Protein 3PSG (pdb70)

Secondary structure (P-SEA, 3-state):
cbbbbbbbcccaaaaaaaaccaaaaaaabbbbcccccccccccccccccccccccccccccccccccbbbbbbbbcccccbbbbbccccccccccccccccccccccbbbbcbbbbbbccccbbbbbbbbbbbbcccccccbbbbbbbccccccccccccccbbbbcccccccccccccaaaaaaaacccccccccccccccccccccccccccccbbbbbcccccccbbbbbcccccccccccccccbbbbbccccccccccaaaaaaaaaaacccccccccccccccccccbbbbbbbcccbbbbbccccccccccccccccbbbbbccccccbbbbbcaaaaaccbbbbbccccbbbbbbcc

Organism: Sus scrofa (NCBI:txid9823)

CATH classification: 2.40.70.10 (+1 more: 2.40.70.10)

Radius of gyration: 19.88 Å; Cα contacts (8 Å, |Δi|>4): 916; chains: 1; bounding box: 59×41×48 Å

B-factor: mean 28.3, std 12.16, range [5.47, 88.06]

InterPro domains:
  IPR001461 Aspartic peptidase A1 [PR00792] (79-99)
  IPR001461 Aspartic peptidase A1 [PR00792] (222-235)
  IPR001461 Aspartic peptidase A1 [PR00792] (271-282)
  IPR001461 Aspartic peptidase A1 [PR00792] (358-373)
  IPR001461 Aspartic peptidase A1 [PTHR47966] (30-382)
  IPR001969 Aspartic peptidase, active site [PS00141] (88-99)
  IPR001969 Aspartic peptidase, active site [PS00141] (271-282)
  IPR012848 Aspartic peptidase, N-terminal [PF07966] (18-44)
  IPR021109 Aspartic peptidase domain superfamily [G3DSA:2.40.70.10] (63-382)
  IPR021109 Aspartic peptidase domain superfamily [G3DSA:2.40.70.10] (72-231)
  IPR021109 Aspartic peptidase domain superfamily [SSF50630] (1-383)
  IPR033121 Peptidase family A1 domain [PF00026] (72-384)
  IPR033121 Peptidase family A1 domain [PS51767] (73-382)
  IPR034162 Pepsin catalytic domain [cd05478] (63-383)

Solvent-accessible surface area: 14096 Å² total; per-residue (Å²): 147,42,73,2,88,13,80,120,74,117,3,1,26,60,34,2,46,172,60,63,76,1,60,113,20,54,91,107,46,123,37,31,18,0,6,17,18,41,145,80,15,42,46,95,67,32,92,14,4,0,12,16,1,1,23,2,16,13,0,5,78,4,5,0,9,57,104,59,36,91,2,34,0,0,10,0,0,2,10,2,10,9,0,0,0,1,54,142,7,111,12,160,5,1,68,133,29,74,50,0,41,23,123,91,11,100,65,44,110,73,34,103,99,69,1,65,3,78,15,20,6,21,66,0,61,1,54,2,0,76,3,22,0,71,2,26,71,21,50,0,55,103,0,15,2,0,4,1,64,61,120,0,12,72,7,1,120,43,8,24,2,7,0,0,1,1,6,2,11,52,89,58,12,30,69,62,11,55,4,5,5,22,20,0,107,105,68,62,65,12,105,98,23,12,1,0,2,39,5,80,33,18,20,1,2,10,5,9,64,26,81,78,32,35,67,68,87,32,61,87,7,76,16,52,88,98,5,38,0,26,0,60,0,55,26,0,30,8,97,80,78,79,45,13,1,90,85,26,13,51,0,3,1,0,16,0,20,1,17,0,4,0,38,64,80,15,9,54,100,1,12,86,89,5,54,15,65,72,54,93,18,30,49,56,54,10,76,64,114,40,24,120,93,29,36,62,0,28,0,20,1,87,58,50,125,6,62,0,48,14,73,8,0,3,24,103,60,108,96,30,4,36,8,0,4,36,24,5,96,37,30,109,111,27,56,63,10,0,2,0,0,1,0,1,0,31,63,15,1,0,0,0,10,41,66,96,40,70,0,0,1,0,60,43,71

Sequence (365 aa):
LVKVPLVRKKSLRQNLIKDGKLKDFLKTHKHNPASKYFPEAAALIGDEPLENYLDTEYFGTIGIGTPAQDFTVIFDTGSSNLWVPSVYCSSLACSDHNQFNPDDSSTFEATSQELSITYGTGSMTGILGYDTVQVGGISDTNQIFGLSETEPGSFLYYAPFDGILGLAYPSISASGATPVFDNLWDQGLVSQDLFSVYLSGSVVLLGGIDSSYYTGSLNWVPVSVEGYWQITLDSITMDGETIACSGGCQAIVDTGTSLLTGPTSAIANIQSDIGASENSDGEMVISCSSIDSLPDIVFTIDGVQYPLSPSAYILQDDDSCTSGFEGMDVPTSSGELWILGDVFIRQYYTVFDRANNKVGLAPVA

Nearest PDB structures (foldseek):
  3psg-assembly1_A  TM=1.003E+00  e=1.572E-82  Sus scrofa
  2psg-assembly1_A-2  TM=9.998E-01  e=2.971E-76  Sus scrofa
  1yx9-assembly1_A  TM=9.380E-01  e=3.394E-58  Sus scrofa
  4pep-assembly1_A  TM=9.356E-01  e=1.269E-57  Sus scrofa
  1psn-assembly1_A  TM=9.330E-01  e=9.289E-55  Homo sapiens

Structure (mmCIF, N/CA/C/O backbone):
data_3PSG
#
_entry.id   3PSG
#
_cell.length_a   106.100
_cell.length_b   43.700
_cell.length_c   88.900
_cell.angle_alpha   90.00
_cell.angle_beta   91.40
_cell.angle_gamma   90.00
#
_symmetry.space_group_name_H-M   'C 1 2 1'
#
loop_
_entity.id
_entity.type
_entity.pdbx_description
1 polymer PEPSINOGEN
2 water water
#
loop_
_atom_site.group_PDB
_atom_site.id
_atom_site.type_symbol
_atom_site.label_atom_id
_atom_site.label_alt_id
_atom_site.label_comp_id
_atom_site.label_asym_id
_atom_site.label_entity_id
_atom_site.label_seq_id
_atom_site.pdbx_PDB_ins_code
_atom_site.Cartn_x
_atom_site.Cartn_y
_atom_site.Cartn_z
_atom_site.occupancy
_atom_site.B_iso_or_equiv
_atom_site.auth_seq_id
_atom_site.auth_comp_id
_atom_site.auth_asym_id
_atom_site.auth_atom_id
_atom_site.pdbx_PDB_model_num
ATOM 1 N N . LEU A 1 1 P 57.364 -9.595 2.554 1.00 21.58 1 LEU A N 1
ATOM 2 C CA . LEU A 1 1 P 56.687 -8.586 3.371 1.00 22.68 1 LEU A CA 1
ATOM 3 C C . LEU A 1 1 P 57.052 -8.758 4.847 1.00 16.32 1 LEU A C 1
ATOM 4 O O . LEU A 1 1 P 57.270 -9.875 5.293 1.00 26.09 1 LEU A O 1
ATOM 9 N N . VAL A 1 2 P 57.149 -7.672 5.627 1.00 17.11 2 VAL A N 1
ATOM 10 C CA . VAL A 1 2 P 57.472 -7.872 7.047 1.00 15.32 2 VAL A CA 1
ATOM 11 C C . VAL A 1 2 P 56.176 -8.087 7.837 1.00 20.03 2 VAL A C 1
ATOM 12 O O . VAL A 1 2 P 55.370 -7.164 7.985 1.00 18.54 2 VAL A O 1
ATOM 16 N N . LYS A 1 3 P 55.959 -9.331 8.243 1.00 23.38 3 LYS A N 1
ATOM 17 C CA . LYS A 1 3 P 54.761 -9.726 8.949 1.00 23.08 3 LYS A CA 1
ATOM 18 C C . LYS A 1 3 P 55.009 -10.146 10.384 1.00 33.87 3 LYS A C 1
ATOM 19 O O . LYS A 1 3 P 55.870 -10.952 10.608 1.00 29.24 3 LYS A O 1
ATOM 25 N N . VAL A 1 4 P 54.260 -9.631 11.356 1.00 18.70 4 VAL A N 1
ATOM 26 C CA . VAL A 1 4 P 54.376 -10.099 12.733 1.00 8.89 4 VAL A CA 1
ATOM 27 C C . VAL A 1 4 P 53.073 -10.866 13.011 1.00 16.65 4 VAL A C 1
ATOM 28 O O . VAL A 1 4 P 52.010 -10.269 12.976 1.00 23.14 4 VAL A O 1
ATOM 32 N N . PRO A 1 5 P 53.126 -12.181 13.155 1.00 14.45 5 PRO A N 1
ATOM 33 C CA . PRO A 1 5 P 51.950 -13.003 13.431 1.00 19.62 5 PRO A CA 1
ATOM 34 C C . PRO A 1 5 P 51.388 -12.684 14.815 1.00 35.48 5 PRO A C 1
ATOM 35 O O . PRO A 1 5 P 52.152 -12.492 15.759 1.00 20.09 5 PRO A O 1
ATOM 39 N N . LEU A 1 6 P 50.055 -12.630 14.940 1.00 25.95 6 LEU A N 1
ATOM 40 C CA . LEU A 1 6 P 49.417 -12.380 16.241 1.00 21.39 6 LEU A CA 1
ATOM 41 C C . LEU A 1 6 P 48.597 -13.590 16.635 1.00 28.09 6 LEU A C 1
ATOM 42 O O . LEU A 1 6 P 47.974 -14.227 15.775 1.00 23.40 6 LEU A O 1
ATOM 47 N N . VAL A 1 7 P 48.627 -13.936 17.919 1.00 18.94 7 VAL A N 1
ATOM 48 C CA . VAL A 1 7 P 47.824 -15.068 18.384 1.00 23.29 7 VAL A CA 1
ATOM 49 C C . VAL A 1 7 P 46.670 -14.529 19.294 1.00 32.10 7 VAL A C 1
ATOM 50 O O . VAL A 1 7 P 46.846 -13.579 20.072 1.00 23.57 7 VAL A O 1
ATOM 54 N N . ARG A 1 8 P 45.456 -15.077 19.169 1.00 24.39 8 ARG A N 1
ATOM 55 C CA . ARG A 1 8 P 44.302 -14.714 19.990 1.00 23.16 8 ARG A CA 1
ATOM 56 C C . ARG A 1 8 P 44.269 -15.595 21.240 1.00 23.99 8 ARG A C 1
ATOM 57 O O . ARG A 1 8 P 44.262 -16.814 21.131 1.00 31.39 8 ARG A O 1
ATOM 65 N N . LYS A 1 9 P 44.340 -15.010 22.437 1.00 21.43 9 LYS A N 1
ATOM 66 C CA . LYS A 1 9 P 44.402 -15.775 23.707 1.00 27.63 9 LYS A CA 1
ATOM 67 C C . LYS A 1 9 P 43.324 -15.324 24.711 1.00 25.35 9 LYS A C 1
ATOM 68 O O . LYS A 1 9 P 42.805 -14.232 24.549 1.00 26.43 9 LYS A O 1
ATOM 74 N N . LYS A 1 10 P 42.999 -16.062 25.789 1.00 22.60 10 LYS A N 1
ATOM 75 C CA . LYS A 1 10 P 42.019 -15.458 26.709 1.00 26.74 10 LYS A CA 1
ATOM 76 C C . LYS A 1 10 P 42.633 -14.253 27.382 1.00 22.40 10 LYS A C 1
ATOM 77 O O . LYS A 1 10 P 43.804 -14.257 27.784 1.00 27.50 10 LYS A O 1
ATOM 83 N N . SER A 1 11 P 41.771 -13.296 27.638 1.00 20.15 11 SER A N 1
ATOM 84 C CA . SER A 1 11 P 42.152 -12.055 28.232 1.00 18.19 11 SER A CA 1
ATOM 85 C C . SER A 1 11 P 42.527 -12.109 29.712 1.00 27.86 11 SER A C 1
ATOM 86 O O . SER A 1 11 P 42.282 -13.105 30.429 1.00 26.60 11 SER A O 1
ATOM 89 N N . LEU A 1 12 P 43.143 -10.997 30.158 1.00 18.57 12 LEU A N 1
ATOM 90 C CA . LEU A 1 12 P 43.508 -10.828 31.553 1.00 20.27 12 LEU A CA 1
ATOM 91 C C . LEU A 1 12 P 42.216 -10.920 32.423 1.00 39.42 12 LEU A C 1
ATOM 92 O O . LEU A 1 12 P 42.178 -11.564 33.470 1.00 24.77 12 LEU A O 1
ATOM 97 N N . ARG A 1 13 P 41.108 -10.302 31.948 1.00 25.47 13 ARG A N 1
ATOM 98 C CA . ARG A 1 13 P 39.814 -10.344 32.624 1.00 22.81 13 ARG A CA 1
ATOM 99 C C . ARG A 1 13 P 39.332 -11.777 32.772 1.00 28.50 13 ARG A C 1
ATOM 100 O O . ARG A 1 13 P 38.987 -12.236 33.870 1.00 25.83 13 ARG A O 1
ATOM 108 N N . GLN A 1 14 P 39.358 -12.515 31.662 1.00 16.61 14 GLN A N 1
ATOM 109 C CA . GLN A 1 14 P 38.952 -13.894 31.721 1.00 17.26 14 GLN A CA 1
ATOM 110 C C . GLN A 1 14 P 39.731 -14.675 32.729 1.00 26.50 14 GLN A C 1
ATOM 111 O O . GLN A 1 14 P 39.162 -15.510 33.395 1.00 27.86 14 GLN A O 1
ATOM 117 N N . ASN A 1 15 P 41.018 -14.378 32.854 1.00 30.98 15 ASN A N 1
ATOM 118 C CA . ASN A 1 15 P 41.892 -15.084 33.790 1.00 31.87 15 ASN A CA 1
ATOM 119 C C . ASN A 1 15 P 41.597 -14.711 35.212 1.00 26.36 15 ASN A C 1
ATOM 120 O O . ASN A 1 15 P 41.724 -15.526 36.112 1.00 30.62 15 ASN A O 1
ATOM 125 N N . LEU A 1 16 P 41.179 -13.474 35.389 1.00 29.38 16 LEU A N 1
ATOM 126 C CA . LEU A 1 16 P 40.837 -12.992 36.712 1.00 25.16 16 LEU A CA 1
ATOM 127 C C . LEU A 1 16 P 39.525 -13.675 37.105 1.00 50.45 16 LEU A C 1
ATOM 128 O O . LEU A 1 16 P 39.382 -14.189 38.208 1.00 43.19 16 LEU A O 1
ATOM 133 N N . ILE A 1 17 P 38.575 -13.746 36.171 1.00 28.53 17 ILE A N 1
ATOM 134 C CA . ILE A 1 17 P 37.328 -14.407 36.452 1.00 30.41 17 ILE A CA 1
ATOM 135 C C . ILE A 1 17 P 37.518 -15.847 36.876 1.00 44.71 17 ILE A C 1
ATOM 136 O O . ILE A 1 17 P 37.022 -16.310 37.907 1.00 39.05 17 ILE A O 1
ATOM 141 N N . LYS A 1 18 P 38.301 -16.546 36.079 1.00 32.26 18 LYS A N 1
ATOM 142 C CA . LYS A 1 18 P 38.597 -17.956 36.282 1.00 34.45 18 LYS A CA 1
ATOM 143 C C . LYS A 1 18 P 39.304 -18.267 37.585 1.00 34.26 18 LYS A C 1
ATOM 144 O O . LYS A 1 18 P 39.348 -19.402 38.037 1.00 50.77 18 LYS A O 1
ATOM 150 N N . ASP A 1 19 P 39.883 -17.256 38.190 1.00 31.57 19 ASP A N 1
ATOM 151 C CA . ASP A 1 19 P 40.554 -17.429 39.466 1.00 41.40 19 ASP A CA 1
ATOM 152 C C . ASP A 1 19 P 39.742 -16.752 40.543 1.00 45.16 19 ASP A C 1
ATOM 153 O O . ASP A 1 19 P 40.168 -16.597 41.671 1.00 45.62 19 ASP A O 1
ATOM 158 N N . GLY A 1 20 P 38.573 -16.311 40.148 1.00 38.71 20 GLY A N 1
ATOM 159 C CA . GLY A 1 20 P 37.694 -15.618 41.033 1.00 38.57 20 GLY A CA 1
ATOM 160 C C . GLY A 1 20 P 38.384 -14.450 41.691 1.00 40.72 20 GLY A C 1
ATOM 161 O O . GLY A 1 20 P 38.477 -14.377 42.899 1.00 57.83 20 GLY A O 1
ATOM 162 N N . LYS A 1 21 P 38.836 -13.484 40.926 1.00 38.47 21 LYS A N 1
ATOM 163 C CA . LYS A 1 21 P 39.485 -12.371 41.589 1.00 31.16 21 LYS A CA 1
ATOM 164 C C . LYS A 1 21 P 38.868 -11.069 41.224 1.00 29.74 21 LYS A C 1
ATOM 165 O O . LYS A 1 21 P 39.068 -10.055 41.882 1.00 46.60 21 LYS A O 1
ATOM 171 N N . LEU A 1 22 P 38.192 -11.098 40.111 1.00 24.94 22 LEU A N 1
ATOM 172 C CA . LEU A 1 22 P 37.628 -9.871 39.633 1.00 23.12 22 LEU A CA 1
ATOM 173 C C . LEU A 1 22 P 36.633 -9.185 40.567 1.00 34.49 22 LEU A C 1
ATOM 174 O O . LEU A 1 22 P 36.638 -7.966 40.671 1.00 26.05 22 LEU A O 1
ATOM 179 N N . LYS A 1 23 P 35.738 -9.944 41.192 1.00 41.93 23 LYS A N 1
ATOM 180 C CA . LYS A 1 23 P 34.680 -9.397 42.038 1.00 35.23 23 LYS A CA 1
ATOM 181 C C . LYS A 1 23 P 35.186 -8.402 43.070 1.00 31.89 23 LYS A C 1
ATOM 182 O O . LYS A 1 23 P 34.791 -7.212 43.089 1.00 35.32 23 LYS A O 1
ATOM 185 N N . ASP A 1 24 P 36.074 -8.925 43.930 1.00 21.40 24 ASP A N 1
ATOM 186 C CA . ASP A 1 24 P 36.670 -8.127 44.976 1.00 29.10 24 ASP A CA 1
ATOM 187 C C . ASP A 1 24 P 37.270 -6.836 44.407 1.00 35.14 24 ASP A C 1
ATOM 188 O O . ASP A 1 24 P 37.105 -5.761 44.988 1.00 25.96 24 ASP A O 1
ATOM 193 N N . PHE A 1 25 P 37.992 -6.944 43.282 1.00 32.04 25 PHE A N 1
ATOM 194 C CA . PHE A 1 25 P 38.673 -5.793 42.685 1.00 18.19 25 PHE A CA 1
ATOM 195 C C . PHE A 1 25 P 37.689 -4.652 42.341 1.00 15.53 25 PHE A C 1
ATOM 196 O O . PHE A 1 25 P 37.851 -3.439 42.606 1.00 18.30 25 PHE A O 1
ATOM 204 N N . LEU A 1 26 P 36.628 -5.103 41.694 1.00 23.34 26 LEU A N 1
ATOM 205 C CA . LEU A 1 26 P 35.587 -4.217 41.218 1.00 46.39 26 LEU A CA 1
ATOM 206 C C . LEU A 1 26 P 34.795 -3.615 42.353 1.00 30.86 26 LEU A C 1
ATOM 207 O O . LEU A 1 26 P 34.360 -2.464 42.286 1.00 25.85 26 LEU A O 1
ATOM 212 N N . LYS A 1 27 P 34.652 -4.368 43.429 1.00 32.49 27 LYS A N 1
ATOM 213 C CA . LYS A 1 27 P 33.937 -3.786 44.533 1.00 41.22 27 LYS A CA 1
ATOM 214 C C . LYS A 1 27 P 34.694 -2.583 45.134 1.00 46.14 27 LYS A C 1
ATOM 215 O O . LYS A 1 27 P 34.114 -1.558 45.451 1.00 58.06 27 LYS A O 1
ATOM 217 N N . THR A 1 28 P 36.018 -2.677 45.227 1.00 50.80 28 THR A N 1
ATOM 218 C CA . THR A 1 28 P 36.862 -1.620 45.778 1.00 37.05 28 THR A CA 1
ATOM 219 C C . THR A 1 28 P 37.524 -0.686 44.747 1.00 34.24 28 THR A C 1
ATOM 220 O O . THR A 1 28 P 38.344 0.145 45.099 1.00 44.25 28 THR A O 1
ATOM 224 N N . HIS A 1 29 P 37.236 -0.798 43.465 1.00 39.84 29 HIS A N 1
ATOM 225 C CA . HIS A 1 29 P 37.801 0.152 42.523 1.00 37.07 29 HIS A CA 1
ATOM 226 C C . HIS A 1 29 P 36.757 0.529 41.493 1.00 32.28 29 HIS A C 1
ATOM 227 O O . HIS A 1 29 P 35.912 -0.284 41.161 1.00 47.66 29 HIS A O 1
ATOM 234 N N . LYS A 1 30 P 36.852 1.736 40.953 1.00 42.72 30 LYS A N 1
ATOM 235 C CA . LYS A 1 30 P 35.962 2.176 39.895 1.00 49.65 30 LYS A CA 1
ATOM 236 C C . LYS A 1 30 P 36.720 2.294 38.567 1.00 48.37 30 LYS A C 1
ATOM 237 O O . LYS A 1 30 P 37.501 3.209 38.294 1.00 52.03 30 LYS A O 1
ATOM 240 N N . HI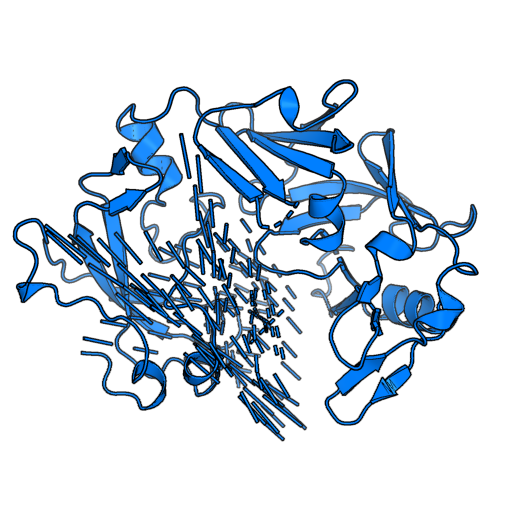S A 1 31 P 36.486 1.319 37.727 1.00 29.68 31 HIS A N 1
ATOM 241 C CA . HIS A 1 31 P 37.151 1.251 36.444 1.00 28.00 31 HIS A CA 1
ATOM 242 C C . HIS A 1 31 P 36.640 2.202 35.367 1.00 33.59 31 HIS A C 1
ATOM 243 O O . HIS A 1 31 P 35.488 2.181 34.971 1.00 47.81 31 HIS A O 1
ATOM 250 N N . ASN A 1 32 P 37.527 3.002 34.816 1.00 23.64 32 ASN A N 1
ATOM 251 C CA . ASN A 1 32 P 37.127 3.922 33.785 1.00 21.67 32 ASN A CA 1
ATOM 252 C C . ASN A 1 32 P 38.176 3.931 32.670 1.00 21.52 32 ASN A C 1
ATOM 253 O O . ASN A 1 32 P 39.230 4.569 32.768 1.00 34.52 32 ASN A O 1
ATOM 258 N N . PRO A 1 33 P 37.873 3.234 31.597 1.00 24.74 33 PRO A N 1
ATOM 259 C CA . PRO A 1 33 P 38.780 3.120 30.487 1.00 24.50 33 PRO A CA 1
ATOM 260 C C . PRO A 1 33 P 39.240 4.462 29.980 1.00 30.14 33 PRO A C 1
ATOM 261 O O . PRO A 1 33 P 40.249 4.571 29.279 1.00 28.74 33 PRO A O 1
ATOM 265 N N . ALA A 1 34 P 38.457 5.485 30.296 1.00 21.10 34 ALA A N 1
ATOM 266 C CA . ALA A 1 34 P 38.820 6.813 29.852 1.00 34.02 34 ALA A CA 1
ATOM 267 C C . ALA A 1 34 P 40.168 7.238 30.444 1.00 27.54 34 ALA A C 1
ATOM 268 O O . ALA A 1 34 P 40.815 8.171 29.982 1.00 23.50 34 ALA A O 1
ATOM 270 N N . SER A 1 35 P 40.582 6.590 31.509 1.00 16.42 35 SER A N 1
ATOM 271 C CA . SER A 1 35 P 41.826 6.988 32.116 1.00 20.34 35 SER A CA 1
ATOM 272 C C . SER A 1 35 P 43.071 6.731 31.234 1.00 26.72 35 SER A C 1
ATOM 273 O O . SER A 1 35 P 44.098 7.352 31.415 1.00 25.34 35 SER A O 1
ATOM 276 N N . LYS A 1 36 P 43.018 5.844 30.246 1.00 22.51 36 LYS A N 1
ATOM 277 C CA . LYS A 1 36 P 44.178 5.599 29.387 1.00 17.64 36 LYS A CA 1
ATOM 278 C C . LYS A 1 36 P 44.431 6.733 28.425 1.00 17.62 36 LYS A C 1
ATOM 279 O O . LYS A 1 36 P 45.499 6.886 27.875 1.00 32.58 36 LYS A O 1
ATOM 285 N N . TYR A 1 37 P 43.400 7.473 28.127 1.00 30.66 37 TYR A N 1
ATOM 286 C CA . TYR A 1 37 P 43.503 8.513 27.150 1.00 24.96 37 TYR A CA 1
ATOM 287 C C . TYR A 1 37 P 43.563 9.921 27.659 1.00 49.93 37 TYR A C 1
ATOM 288 O O . TYR A 1 37 P 43.886 10.796 26.847 1.00 30.23 37 TYR A O 1
ATOM 297 N N . PHE A 1 38 P 43.187 10.160 28.929 1.00 27.53 38 PHE A N 1
ATOM 298 C CA . PHE A 1 38 P 43.228 11.518 29.481 1.00 26.25 38 PHE A CA 1
ATOM 299 C C . PHE A 1 38 P 43.875 11.600 30.847 1.00 36.06 38 PHE A C 1
ATOM 300 O O . PHE A 1 38 P 43.343 11.027 31.796 1.00 35.92 38 PHE A O 1
ATOM 308 N N . PRO A 1 39 P 44.914 12.425 30.953 1.00 61.47 39 PRO A N 1
ATOM 309 C CA . PRO A 1 39 P 45.672 12.660 32.186 1.00 63.28 39 PRO A CA 1
ATOM 310 C C . PRO A 1 39 P 44.817 13.121 33.381 1.00 59.94 39 PRO A C 1
ATOM 311 O O . PRO A 1 39 P 45.269 13.238 34.522 1.00 68.62 39 PRO A O 1
ATOM 315 N N . GLU A 1 40 P 43.569 13.385 33.072 1.00 43.70 40 GLU A N 1
ATOM 316 C CA . GLU A 1 40 P 42.590 13.933 33.949 1.00 45.86 40 GLU A CA 1
ATOM 317 C C . GLU A 1 40 P 41.572 12.926 34.458 1.00 61.89 40 GLU A C 1
ATOM 318 O O . GLU A 1 40 P 40.887 13.188 35.462 1.00 57.84 40 GLU A O 1
ATOM 320 N N . ALA A 1 41 P 41.452 11.790 33.741 1.00 47.59 41 ALA A N 1
ATOM 321 C CA . ALA A 1 41 P 40.522 10.705 34.101 1.00 36.98 41 ALA A CA 1
ATOM 322 C C . ALA A 1 41 P 41.115 9.642 35.028 1.00 31.79 41 ALA A C 1
ATOM 323 O O . ALA A 1 41 P 40.468 8.625 35.282 1.00 39.38 41 ALA A O 1
ATOM 325 N N . ALA A 1 42 P 42.347 9.859 35.510 1.00 52.57 42 ALA A N 1
ATOM 326 C CA . ALA A 1 42 P 43.044 8.905 36.387 1.00 42.52 42 ALA A CA 1
ATOM 327 C C . ALA A 1 42 P 42.236 8.473 37.622 1.00 48.21 42 ALA A C 1
ATOM 328 O O . ALA A 1 42 P 41.234 9.104 37.971 1.00 61.37 42 ALA A O 1
ATOM 329 N N . ALA A 1 43 P 42.647 7.357 38.240 1.00 52.23 43 ALA A N 1
ATOM 330 C CA . ALA A 1 43 P 42.062 6.845 39.466 1.00 53.62 43 ALA A CA 1
ATOM 331 C C . ALA A 1 43 P 42.834 7.527 40.585 1.00 53.42 43 ALA A C 1
ATOM 332 O O . ALA A 1 43 P 44.004 7.846 40.388 1.00 62.51 43 ALA A O 1
ATOM 333 N N . LEU A 1 44 P 42.194 7.850 41.710 1.00 52.98 44 LEU A N 1
ATOM 334 C CA . LEU A 1 44 P 42.916 8.591 42.731 1.00 47.17 44 LEU A CA 1
ATOM 335 C C . LEU A 1 44 P 43.869 7.640 43.394 1.00 56.33 44 LEU A C 1
ATOM 336 O O . LEU A 1 44 P 45.030 7.927 43.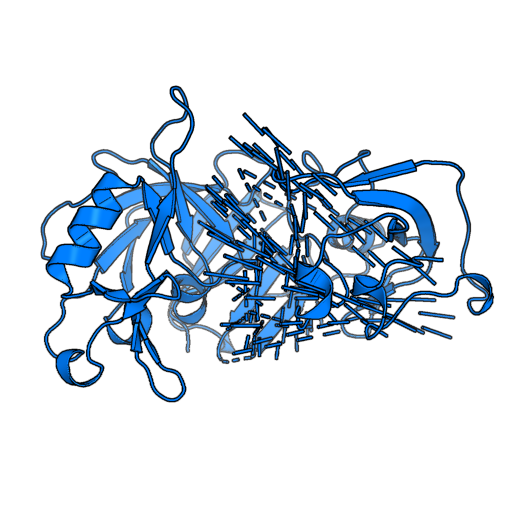754 1.00 71.77 44 LEU A O 1
ATOM 337 N N . ILE A 1 45 ? 43.325 6.451 43.527 1.00 40.03 1 ILE A N 1
ATOM 338 C CA . ILE A 1 45 ? 44.075 5.420 44.165 1.00 52.63 1 ILE A CA 1
ATOM 339 C C . ILE A 1 45 ? 44.256 4.332 43.169 1.00 50.78 1 ILE A C 1
ATOM 340 O O . ILE A 1 45 ? 43.317 3.556 42.964 1.00 73.28 1 ILE A O 1
ATOM 341 N N . GLY A 1 46 ? 45.458 4.312 42.579 1.00 56.83 2 GLY A N 1
ATOM 342 C CA . GLY A 1 46 ? 45.837 3.357 41.549 1.00 44.47 2 GLY A CA 1
ATOM 343 C C . GLY A 1 46 ? 46.958 2.382 41.901 1.00 40.26 2 GLY A C 1
ATOM 344 O O . GLY A 1 46 ? 48.107 2.646 41.654 1.00 48.93 2 GLY A O 1
ATOM 345 N N . ASP A 1 47 ? 46.602 1.211 42.378 1.00 26.11 3 ASP A N 1
ATOM 346 C CA . ASP A 1 47 ? 47.505 0.130 42.682 1.00 18.05 3 ASP A CA 1
ATOM 347 C C . ASP A 1 47 ? 47.551 -0.936 41.569 1.00 24.76 3 ASP A C 1
ATOM 348 O O . ASP A 1 47 ? 48.246 -1.955 41.662 1.00 28.29 3 ASP A O 1
ATOM 353 N N . GLU A 1 48 ? 46.830 -0.726 40.467 1.00 22.38 4 GLU A N 1
ATOM 354 C CA . GLU A 1 48 ? 46.870 -1.702 39.362 1.00 22.81 4 GLU A CA 1
ATOM 355 C C . GLU A 1 48 ? 47.202 -1.001 38.052 1.00 27.92 4 GLU A C 1
ATOM 356 O O . GLU A 1 48 ? 46.317 -0.740 37.240 1.00 18.39 4 GLU A O 1
ATOM 362 N N . PRO A 1 49 ? 48.493 -0.745 37.813 1.00 23.88 5 PRO A N 1
ATOM 363 C CA . PRO A 1 49 ? 48.906 -0.041 36.611 1.00 19.20 5 PRO A CA 1
ATOM 364 C C . PRO A 1 49 ? 48.436 -0.621 35.285 1.00 12.52 5 PRO A C 1
ATOM 365 O O . PRO A 1 49 ? 48.417 0.107 34.272 1.00 21.69 5 PRO A O 1
ATOM 369 N N . LEU A 1 50 ? 48.087 -1.918 35.272 1.00 12.56 6 LEU A N 1
ATOM 370 C CA . LEU A 1 50 ? 47.698 -2.551 34.016 1.00 24.57 6 LEU A CA 1
ATOM 371 C C . LEU A 1 50 ? 46.192 -2.811 33.873 1.00 25.89 6 LEU A C 1
ATOM 372 O O . LEU A 1 50 ? 45.771 -3.558 32.992 1.00 22.33 6 LEU A O 1
ATOM 377 N N . GLU A 1 51 ? 45.387 -2.172 34.724 1.00 18.92 7 GLU A N 1
ATOM 378 C CA . GLU A 1 51 ? 43.924 -2.266 34.718 1.00 19.16 7 GLU A CA 1
ATOM 379 C C . GLU A 1 51 ? 43.330 -2.085 33.328 1.00 19.45 7 GLU A C 1
ATOM 380 O O . GLU A 1 51 ? 42.435 -2.851 32.954 1.00 20.84 7 GLU A O 1
ATOM 386 N N . ASN A 1 52 ? 43.835 -1.091 32.579 1.00 19.16 8 ASN A N 1
ATOM 387 C CA . ASN A 1 52 ? 43.394 -0.794 31.225 1.00 10.64 8 ASN A CA 1
ATOM 388 C C . ASN A 1 52 ? 43.677 -1.875 30.187 1.00 19.17 8 ASN A C 1
ATOM 389 O O . ASN A 1 52 ? 43.322 -1.708 29.019 1.00 20.51 8 ASN A O 1
ATOM 394 N N . TYR A 1 53 ? 44.317 -2.986 30.578 1.00 16.35 9 TYR A N 1
ATOM 395 C CA . TYR A 1 53 ? 44.551 -4.062 29.595 1.00 16.00 9 TYR A CA 1
ATOM 396 C C . TYR A 1 53 ? 43.772 -5.314 29.974 1.00 25.25 9 TYR A C 1
ATOM 397 O O . TYR A 1 53 ? 44.143 -6.408 29.585 1.00 21.58 9 TYR A O 1
ATOM 406 N N . LEU A 1 54 ? 42.684 -5.138 30.742 1.00 23.15 10 LEU A N 1
ATOM 407 C CA . LEU A 1 54 ? 41.794 -6.233 31.136 1.00 28.67 10 LEU A CA 1
ATOM 408 C C . LEU A 1 54 ? 41.261 -6.945 29.923 1.00 15.27 10 LEU A C 1
ATOM 409 O O . LEU A 1 54 ? 41.127 -8.172 29.919 1.00 15.92 10 LEU A O 1
ATOM 414 N N . ASP A 1 55 ? 40.938 -6.145 28.893 1.00 17.22 11 ASP A N 1
ATOM 415 C CA . ASP A 1 55 ? 40.278 -6.712 27.718 1.00 20.25 11 ASP A CA 1
ATOM 416 C C . ASP A 1 55 ? 41.099 -6.951 26.451 1.00 31.66 11 ASP A C 1
ATOM 417 O O . ASP A 1 55 ? 40.519 -7.234 25.410 1.00 22.11 11 ASP A O 1
ATOM 422 N N . THR A 1 56 ? 42.430 -6.915 26.511 1.00 24.48 12 THR A N 1
ATOM 423 C CA . THR A 1 56 ? 43.234 -7.191 25.307 1.00 19.76 12 THR A CA 1
ATOM 424 C C . THR A 1 56 ? 43.194 -8.683 24.958 1.00 19.43 12 THR A C 1
ATOM 425 O O . THR A 1 56 ? 43.334 -9.552 25.856 1.00 17.80 12 THR A O 1
ATOM 429 N N . GLU A 1 57 ? 43.061 -9.012 23.643 1.00 17.47 13 GLU A N 1
ATOM 430 C CA . GLU A 1 57 ? 42.993 -10.422 23.243 1.00 18.17 13 GLU A CA 1
ATOM 431 C C . GLU A 1 57 ? 44.092 -10.956 22.296 1.00 16.78 13 GLU A C 1
ATOM 432 O O . GLU A 1 57 ? 44.177 -12.190 22.153 1.00 19.97 13 GLU A O 1
ATOM 438 N N . TYR A 1 58 ? 44.814 -10.055 21.555 1.00 23.50 14 TYR A N 1
ATOM 439 C CA . TYR A 1 58 ? 45.844 -10.452 20.567 1.00 17.17 14 TYR A CA 1
ATOM 440 C C . TYR A 1 58 ? 47.207 -10.101 21.087 1.00 33.81 14 TYR A C 1
ATOM 441 O O . TYR A 1 58 ? 47.423 -9.019 21.623 1.00 19.06 14 TYR A O 1
ATOM 450 N N . PHE A 1 59 ? 48.120 -11.020 20.884 1.00 20.07 15 PHE A N 1
ATOM 451 C CA . PHE A 1 59 ? 49.494 -10.887 21.311 1.00 26.08 15 PHE A CA 1
ATOM 452 C C . PHE A 1 59 ? 50.439 -11.333 20.196 1.00 25.01 15 PHE A C 1
ATOM 453 O O . PHE A 1 59 ? 50.134 -12.242 19.391 1.00 20.75 15 PHE A O 1
ATOM 461 N N . GLY A 1 60 ? 51.641 -10.741 20.237 1.00 25.61 16 GLY A N 1
ATOM 462 C CA . GLY A 1 60 ? 52.758 -11.060 19.347 1.00 24.10 16 GLY A CA 1
ATOM 463 C C . GLY A 1 60 ? 54.043 -11.278 20.184 1.00 25.23 16 GLY A C 1
ATOM 464 O O . GLY A 1 60 ? 54.131 -10.994 21.394 1.00 21.3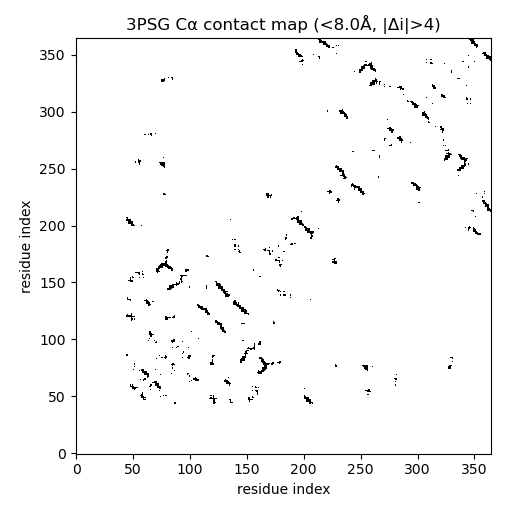9 16 GLY A O 1
ATOM 465 N N . THR A 1 61 ? 55.087 -11.737 19.515 1.00 27.74 17 THR A N 1
ATOM 466 C CA . THR A 1 61 ? 56.343 -12.015 20.161 1.00 19.28 17 THR A CA 1
ATOM 467 C C . THR A 1 61 ? 57.481 -11.220 19.541 1.00 25.02 17 THR A C 1
ATOM 468 O O . THR A 1 61 ? 57.502 -10.969 18.335 1.00 17.52 17 THR A O 1
ATOM 472 N N . ILE A 1 62 ? 58.407 -10.800 20.388 1.00 17.96 18 ILE A N 1
ATOM 473 C CA . ILE A 1 62 ? 59.581 -10.037 19.958 1.00 22.33 18 ILE A CA 1
ATOM 474 C C . ILE A 1 62 ? 60.810 -10.636 20.649 1.00 35.43 18 ILE A C 1
ATOM 475 O O . ILE A 1 62 ? 60.665 -11.381 21.660 1.00 18.41 18 ILE A O 1
ATOM 480 N N . GLY A 1 63 ? 62.016 -10.320 20.113 1.00 22.99 19 GLY A N 1
ATOM 481 C CA . GLY A 1 63 ? 63.244 -10.806 20.744 1.00 13.88 19 GLY A CA 1
ATOM 482 C C . GLY A 1 63 ? 64.030 -9.591 21.120 1.00 11.95 19 GLY A C 1
ATOM 483 O O . GLY A 1 63 ? 63.912 -8.592 20.449 1.00 19.53 19 GLY A O 1
ATOM 484 N N . ILE A 1 64 ? 64.762 -9.655 22.217 1.00 14.10 20 ILE A N 1
ATOM 485 C CA . ILE A 1 64 ? 65.566 -8.539 22.636 1.00 10.62 20 ILE A CA 1
ATOM 486 C C . ILE A 1 64 ? 66.952 -9.061 23.056 1.00 19.97 20 ILE A C 1
ATOM 487 O O . ILE A 1 64 ? 67.049 -10.066 23.777 1.00 18.25 20 ILE A O 1
ATOM 492 N N . GLY A 1 65 ? 68.008 -8.366 22.585 1.00 19.15 21 GLY A N 1
ATOM 493 C CA . GLY A 1 65 ? 69.374 -8.676 22.929 1.00 11.97 21 GLY A CA 1
ATOM 494 C C . GLY A 1 65 ? 70.095 -9.631 21.972 1.00 23.47 21 GLY A C 1
ATOM 495 O O . GLY A 1 65 ? 69.553 -10.130 20.949 1.00 17.02 21 GLY A O 1
ATOM 496 N N . THR A 1 66 ? 71.365 -9.908 22.361 1.00 22.12 22 THR A N 1
ATOM 497 C CA . THR A 1 66 ? 72.250 -10.844 21.623 1.00 24.04 22 THR A CA 1
ATOM 498 C C . THR A 1 66 ? 72.890 -11.801 22.595 1.00 9.11 22 THR A C 1
ATOM 499 O O . THR A 1 66 ? 73.671 -11.364 23.461 1.00 21.85 22 THR A O 1
ATOM 503 N N . PRO A 1 67 ? 72.516 -13.088 22.488 1.00 11.05 23 PRO A N 1
ATOM 504 C CA . PRO A 1 67 ? 71.533 -13.628 21.565 1.00 12.17 23 PRO A CA 1
ATOM 505 C C . PRO A 1 67 ? 70.103 -13.216 22.026 1.00 38.00 23 PRO A C 1
ATOM 506 O O . PRO A 1 67 ? 69.914 -12.776 23.151 1.00 18.91 23 PRO A O 1
ATOM 510 N N . ALA A 1 68 ? 69.062 -13.329 21.201 1.00 23.81 24 ALA A N 1
ATOM 511 C CA . ALA A 1 68 ? 67.720 -12.860 21.589 1.00 22.80 24 ALA A CA 1
ATOM 512 C C . ALA A 1 68 ? 67.053 -13.545 22.771 1.00 18.80 24 ALA A C 1
ATOM 513 O O . ALA A 1 68 ? 67.031 -14.794 22.856 1.00 18.06 24 ALA A O 1
ATOM 515 N N . GLN A 1 69 ? 66.448 -12.739 23.667 1.00 22.00 25 GLN A N 1
ATOM 516 C CA . GLN A 1 69 ? 65.597 -13.264 24.766 1.00 14.86 25 GLN A CA 1
ATOM 517 C C . GLN A 1 69 ? 64.141 -12.945 24.315 1.00 15.62 25 GLN A C 1
ATOM 518 O O . GLN A 1 69 ? 63.873 -11.831 23.852 1.00 16.05 25 GLN A O 1
ATOM 524 N N . ASP A 1 70 ? 63.209 -13.902 24.340 1.00 14.21 26 ASP A N 1
ATOM 525 C CA . ASP A 1 70 ? 61.862 -13.631 23.840 1.00 14.01 26 ASP A CA 1
ATOM 526 C C . ASP A 1 70 ? 60.879 -13.173 24.873 1.00 19.10 26 ASP A C 1
ATOM 527 O O . ASP A 1 70 ? 60.940 -13.548 26.042 1.00 18.42 26 ASP A O 1
ATOM 532 N N . PHE A 1 71 ? 59.889 -12.465 24.361 1.00 26.32 27 PHE A N 1
ATOM 533 C CA . PHE A 1 71 ? 58.792 -11.924 25.145 1.00 19.82 27 PHE A CA 1
ATOM 534 C C . PHE A 1 71 ? 57.506 -11.839 24.342 1.00 22.05 27 PHE A C 1
ATOM 535 O O . PHE A 1 71 ? 57.503 -11.545 23.131 1.00 17.60 27 PHE A O 1
ATOM 543 N N . THR A 1 72 ? 56.398 -12.065 25.048 1.00 14.32 28 THR A N 1
ATOM 544 C CA . THR A 1 72 ? 55.079 -11.867 24.475 1.00 11.78 28 THR A CA 1
ATOM 545 C C . THR A 1 72 ? 54.682 -10.460 24.793 1.00 18.15 28 THR A C 1
ATOM 546 O O . THR A 1 72 ? 54.698 -10.038 25.972 1.00 16.61 28 THR A O 1
ATOM 550 N N . VAL A 1 73 ? 54.283 -9.736 23.763 1.00 13.94 29 VAL A N 1
ATOM 551 C CA . VAL A 1 73 ? 53.895 -8.342 24.013 1.00 14.71 29 VAL A CA 1
ATOM 552 C C . VAL A 1 73 ? 52.590 -7.986 23.306 1.00 13.00 29 VAL A C 1
ATOM 553 O O . VAL A 1 73 ? 52.176 -8.646 22.353 1.00 14.65 29 VAL A O 1
ATOM 557 N N . ILE A 1 74 ? 52.014 -6.893 23.776 1.00 15.42 30 ILE A N 1
ATOM 558 C CA . ILE A 1 74 ? 50.816 -6.335 23.174 1.00 18.00 30 ILE A CA 1
ATOM 559 C C . ILE A 1 74 ? 51.295 -5.329 22.140 1.00 12.54 30 ILE A C 1
ATOM 560 O O . ILE A 1 74 ? 52.044 -4.407 22.481 1.00 13.98 30 ILE A O 1
ATOM 565 N N . PHE A 1 75 ? 50.807 -5.458 20.918 1.00 13.98 31 PHE A N 1
ATOM 566 C CA . PHE A 1 75 ? 51.044 -4.423 19.944 1.00 12.80 31 PHE A CA 1
ATOM 567 C C . PHE A 1 75 ? 49.893 -3.409 20.090 1.00 20.34 31 PHE A C 1
ATOM 568 O O . PHE A 1 75 ? 48.812 -3.593 19.517 1.00 17.51 31 PHE A O 1
ATOM 576 N N . ASP A 1 76 ? 50.155 -2.350 20.858 1.00 18.89 32 ASP A N 1
ATOM 577 C CA . ASP A 1 76 ? 49.195 -1.327 21.244 1.00 15.47 32 ASP A CA 1
ATOM 578 C C . ASP A 1 76 ? 49.204 -0.005 20.474 1.00 15.56 32 ASP A C 1
ATOM 579 O O . ASP A 1 76 ? 50.021 0.866 20.759 1.00 14.42 32 ASP A O 1
ATOM 584 N N . THR A 1 77 ? 48.219 0.233 19.567 1.00 19.39 33 THR A N 1
ATOM 585 C CA . THR A 1 77 ? 48.138 1.543 18.908 1.00 8.54 33 THR A CA 1
ATOM 586 C C . THR A 1 77 ? 47.665 2.603 19.896 1.00 9.14 33 THR A C 1
ATOM 587 O O . THR A 1 77 ? 47.603 3.759 19.553 1.00 12.71 33 THR A O 1
ATOM 591 N N . GLY A 1 78 ? 47.317 2.270 21.136 1.00 17.76 34 GLY A N 1
ATOM 592 C CA . GLY A 1 78 ? 46.887 3.357 22.027 1.00 10.12 34 GLY A CA 1
ATOM 593 C C . GLY A 1 78 ? 47.969 3.784 23.007 1.00 24.57 34 GLY A C 1
ATOM 594 O O . GLY A 1 78 ? 47.705 4.398 24.045 1.00 16.22 34 GLY A O 1
ATOM 595 N N . SER A 1 79 ? 49.210 3.412 22.688 1.00 17.01 35 SER A N 1
ATOM 596 C CA . SER A 1 79 ? 50.391 3.805 23.515 1.00 25.71 35 SER A CA 1
ATOM 597 C C . SER A 1 79 ? 51.641 3.853 22.657 1.00 19.35 35 SER A C 1
ATOM 598 O O . SER A 1 79 ? 51.558 3.443 21.491 1.00 13.47 35 SER A O 1
ATOM 601 N N . SER A 1 80 ? 52.729 4.404 23.215 1.00 14.31 36 SER A N 1
ATOM 602 C CA . SER A 1 80 ? 53.932 4.621 22.400 1.00 24.82 36 SER A CA 1
ATOM 603 C C . SER A 1 80 ? 55.249 4.047 22.901 1.00 38.04 36 SER A C 1
ATOM 604 O O . SER A 1 80 ? 56.240 4.043 22.142 1.00 23.17 36 SER A O 1
ATOM 607 N N . ASN A 1 81 ? 55.253 3.583 24.157 1.00 15.36 37 ASN A N 1
ATOM 608 C CA . ASN A 1 81 ? 56.430 3.027 24.813 1.00 15.16 37 ASN A CA 1
ATOM 609 C C . ASN A 1 81 ? 56.600 1.533 24.596 1.00 25.35 37 ASN A C 1
ATOM 610 O O . ASN A 1 81 ? 55.584 0.860 24.412 1.00 23.27 37 ASN A O 1
ATOM 615 N N . LEU A 1 82 ? 57.870 1.039 24.638 1.00 16.77 38 LEU A N 1
ATOM 616 C CA . LEU A 1 82 ? 58.207 -0.373 24.648 1.00 11.36 38 LEU A CA 1
ATOM 617 C C . LEU A 1 82 ? 58.722 -0.679 26.046 1.00 13.03 38 LEU A C 1
ATOM 618 O O . LEU A 1 82 ? 59.546 0.054 26.515 1.00 22.06 38 LEU A O 1
ATOM 623 N N . TRP A 1 83 ? 58.275 -1.708 26.729 1.00 14.83 39 TRP A N 1
ATOM 624 C CA . TRP A 1 83 ? 58.841 -2.015 28.037 1.00 12.37 39 TRP A CA 1
ATOM 625 C C . TRP A 1 83 ? 58.619 -3.478 28.268 1.00 21.24 39 TRP A C 1
ATOM 626 O O . TRP A 1 83 ? 57.667 -4.043 27.703 1.00 15.88 39 TRP A O 1
ATOM 637 N N . VAL A 1 84 ? 59.501 -4.096 29.043 1.00 17.02 40 VAL A N 1
ATOM 638 C CA . VAL A 1 84 ? 59.366 -5.498 29.430 1.00 17.42 40 VAL A CA 1
ATOM 639 C C . VAL A 1 84 ? 59.826 -5.562 30.904 1.00 18.87 40 VAL A C 1
ATOM 640 O O . VAL A 1 84 ? 60.479 -4.651 31.482 1.00 18.43 40 VAL A O 1
ATOM 644 N N . PRO A 1 85 ? 59.534 -6.656 31.545 1.00 15.50 41 PRO A N 1
ATOM 645 C CA . PRO A 1 85 ? 59.965 -6.762 32.922 1.00 15.99 41 PRO A CA 1
ATOM 646 C C . PRO A 1 85 ? 61.465 -7.132 32.985 1.00 22.50 41 PRO A C 1
ATOM 647 O O . PRO A 1 85 ? 61.924 -7.968 32.199 1.00 20.17 41 PRO A O 1
ATOM 651 N N . SER A 1 86 ? 62.183 -6.529 33.944 1.00 22.51 42 SER A N 1
ATOM 652 C CA . SER A 1 86 ? 63.582 -6.763 34.278 1.00 22.29 42 SER A CA 1
ATOM 653 C C . SER A 1 86 ? 63.752 -8.010 35.152 1.00 32.37 42 SER A C 1
ATOM 654 O O . SER A 1 86 ? 62.824 -8.431 35.843 1.00 22.57 42 SER A O 1
ATOM 657 N N . VAL A 1 87 ? 64.919 -8.660 35.121 1.00 18.80 43 VAL A N 1
ATOM 658 C CA . VAL A 1 87 ? 65.113 -9.805 36.002 1.00 16.92 43 VAL A CA 1
ATOM 659 C C . VAL A 1 87 ? 65.081 -9.331 37.440 1.00 11.08 43 VAL A C 1
ATOM 660 O O . VAL A 1 87 ? 64.892 -10.138 38.347 1.00 26.18 43 VAL A O 1
ATOM 664 N N . TYR A 1 88 ? 65.373 -8.059 37.636 1.00 13.83 44 TYR A N 1
ATOM 665 C CA . TYR A 1 88 ? 65.415 -7.497 38.963 1.00 20.23 44 TYR A CA 1
ATOM 666 C C . TYR A 1 88 ? 64.045 -7.291 39.580 1.00 48.11 44 TYR A C 1
ATOM 667 O O . TYR A 1 88 ? 63.939 -7.028 40.775 1.00 45.13 44 TYR A O 1
ATOM 676 N N . CYS A 1 89 ? 62.997 -7.413 38.754 1.00 25.14 45 CYS A N 1
ATOM 677 C CA . CYS A 1 89 ? 61.613 -7.352 39.205 1.00 25.21 45 CYS A CA 1
ATOM 678 C C . CYS A 1 89 ? 61.383 -8.534 40.142 1.00 21.34 45 CYS A C 1
ATOM 679 O O . CYS A 1 89 ? 61.143 -9.650 39.685 1.00 31.11 45 CYS A O 1
ATOM 682 N N . SER A 1 90 ? 61.413 -8.243 41.453 1.00 29.69 46 SER A N 1
ATOM 683 C CA . SER A 1 90 ? 61.254 -9.181 42.583 1.00 41.94 46 SER A CA 1
ATOM 684 C C . SER A 1 90 ? 59.808 -9.494 42.934 1.00 53.03 46 SER A C 1
ATOM 685 O O . SER A 1 90 ? 59.520 -10.489 43.573 1.00 41.54 46 SER A O 1
ATOM 688 N N . SER A 1 91 ? 58.907 -8.609 42.575 1.00 28.32 47 SER A N 1
ATOM 689 C CA . SER A 1 91 ? 57.510 -8.783 42.870 1.00 23.20 47 SER A CA 1
ATOM 690 C C . SER A 1 91 ? 56.936 -10.160 42.560 1.00 32.83 47 SER A C 1
ATOM 691 O O . SER A 1 91 ? 57.328 -10.816 41.602 1.00 26.78 47 SER A O 1
ATOM 694 N N . LEU A 1 92 ? 55.925 -10.590 43.321 1.00 32.14 48 LEU A N 1
ATOM 695 C CA . LEU A 1 92 ? 55.282 -11.878 43.055 1.00 29.61 48 LEU A CA 1
ATOM 696 C C . LEU A 1 92 ? 54.725 -11.961 41.643 1.00 23.33 48 LEU A C 1
ATOM 697 O O . LEU A 1 92 ? 54.699 -13.039 41.051 1.00 23.97 48 LEU A O 1
ATOM 702 N N . ALA A 1 93 ? 54.197 -10.827 41.173 1.00 15.96 49 ALA A N 1
ATOM 703 C CA . ALA A 1 93 ? 53.542 -10.719 39.890 1.00 27.09 49 ALA A CA 1
ATOM 704 C C . ALA A 1 93 ? 54.463 -10.940 38.698 1.00 31.05 49 ALA A C 1
ATOM 705 O O . ALA A 1 93 ? 53.964 -11.219 37.589 1.00 31.95 49 ALA A O 1
ATOM 707 N N . CYS A 1 94 ? 55.787 -10.766 38.916 1.00 32.76 50 CYS A N 1
ATOM 708 C CA . CYS A 1 94 ? 56.797 -10.930 37.859 1.00 27.72 50 CYS A CA 1
ATOM 709 C C . CYS A 1 94 ? 57.206 -12.370 37.662 1.00 30.31 50 CYS A C 1
ATOM 710 O O . CYS A 1 94 ? 57.797 -12.748 36.648 1.00 28.57 50 CYS A O 1
ATOM 713 N N . SER A 1 95 ? 56.828 -13.165 38.639 1.00 35.86 51 SER A N 1
ATOM 714 C CA . SER A 1 95 ? 57.157 -14.554 38.685 1.00 29.23 51 SER A CA 1
ATOM 715 C C . SER A 1 95 ? 56.794 -15.455 37.508 1.00 39.47 51 SER A C 1
ATOM 716 O O . SER A 1 95 ? 57.551 -16.307 37.081 1.00 35.81 51 SER A O 1
ATOM 719 N N . ASP A 1 96 ? 55.704 -15.419 36.845 1.00 29.16 52 ASP A N 1
ATOM 720 C CA . ASP A 1 96 ? 55.943 -16.467 35.855 1.00 20.92 52 ASP A CA 1
ATOM 721 C C . ASP A 1 96 ? 56.007 -15.940 34.439 1.00 36.32 52 ASP A C 1
ATOM 722 O O . ASP A 1 96 ? 55.359 -16.432 33.511 1.00 47.05 52 ASP A O 1
ATOM 727 N N . HIS A 1 97 ? 56.721 -14.845 34.292 1.00 24.58 53 HIS A N 1
ATOM 728 C CA . HIS A 1 97 ? 56.827 -14.171 33.010 1.00 20.54 53 HIS A CA 1
ATOM 729 C C . HIS A 1 97 ? 58.244 -14.218 32.502 1.00 32.53 53 HIS A C 1
ATOM 730 O O . HIS A 1 97 ? 59.159 -14.459 33.302 1.00 22.53 53 HIS A O 1
ATOM 737 N N . ASN A 1 98 ? 58.436 -13.958 31.207 1.00 19.67 54 ASN A N 1
ATOM 738 C CA . ASN A 1 98 ? 59.802 -13.843 30.729 1.00 16.96 54 ASN A CA 1
ATOM 739 C C . ASN A 1 98 ? 60.322 -12.522 31.263 1.00 20.40 54 ASN A C 1
ATOM 740 O O . ASN A 1 98 ? 59.557 -11.560 31.345 1.00 22.45 54 ASN A O 1
ATOM 745 N N . GLN A 1 99 ? 61.580 -12.451 31.690 1.00 21.18 55 GLN A N 1
ATOM 746 C CA . GLN A 1 99 ? 62.157 -11.196 32.189 1.00 16.48 55 GLN A CA 1
ATOM 747 C C . GLN A 1 99 ? 63.489 -10.947 31.490 1.00 22.67 55 GLN A C 1
ATOM 748 O O . GLN A 1 99 ? 64.253 -11.868 31.219 1.00 26.44 55 GLN A O 1
ATOM 754 N N . PHE A 1 100 ? 63.819 -9.720 31.233 1.00 19.34 56 PHE A N 1
ATOM 755 C CA . PHE A 1 100 ? 65.056 -9.514 30.538 1.00 21.91 56 PHE A CA 1
ATOM 756 C C . PHE A 1 100 ? 66.263 -9.454 31.455 1.00 22.95 56 PHE A C 1
ATOM 757 O O . PHE A 1 100 ? 66.265 -8.649 32.415 1.00 16.84 56 PHE A O 1
ATOM 765 N N . ASN A 1 101 ? 67.319 -10.230 31.115 1.00 23.25 57 ASN A N 1
ATOM 766 C CA . ASN A 1 101 ? 68.577 -10.178 31.861 1.00 15.92 57 ASN A CA 1
ATOM 767 C C . ASN A 1 101 ? 69.630 -9.482 30.977 1.00 20.22 57 ASN A C 1
ATOM 768 O O . ASN A 1 101 ? 70.060 -10.041 29.956 1.00 22.47 57 ASN A O 1
ATOM 773 N N . PRO A 1 102 ? 69.974 -8.251 31.321 1.00 15.76 58 PRO A N 1
ATOM 774 C CA . PRO A 1 102 ? 70.915 -7.469 30.569 1.00 25.66 58 PRO A CA 1
ATOM 775 C C . PRO A 1 102 ? 72.307 -8.090 30.545 1.00 49.19 58 PRO A C 1
ATOM 776 O O . PRO A 1 102 ? 73.074 -7.871 29.604 1.00 25.58 58 PRO A O 1
ATOM 780 N N . ASP A 1 103 ? 72.657 -8.845 31.588 1.00 32.59 59 ASP A N 1
ATOM 781 C CA . ASP A 1 103 ? 73.970 -9.464 31.636 1.00 36.37 59 ASP A CA 1
ATOM 782 C C . ASP A 1 103 ? 74.122 -10.532 30.582 1.00 32.66 59 ASP A C 1
ATOM 783 O O . ASP A 1 103 ? 75.232 -10.859 30.173 1.00 29.56 59 ASP A O 1
ATOM 788 N N . ASP A 1 104 ? 73.002 -11.108 30.154 1.00 18.95 60 ASP A N 1
ATOM 789 C CA . ASP A 1 104 ? 73.062 -12.144 29.156 1.00 15.33 60 ASP A CA 1
ATOM 790 C C . ASP A 1 104 ? 73.200 -11.637 27.742 1.00 18.28 60 ASP A C 1
ATOM 791 O O . ASP A 1 104 ? 73.256 -12.500 26.836 1.00 18.56 60 ASP A O 1
ATOM 796 N N . SER A 1 105 ? 73.144 -10.298 27.564 1.00 16.14 61 SER A N 1
ATOM 797 C CA . SER A 1 105 ? 73.113 -9.652 26.221 1.00 24.87 61 SER A CA 1
ATOM 798 C C . SER A 1 105 ? 74.405 -8.895 25.905 1.00 23.66 61 SER A C 1
ATOM 799 O O . SER A 1 105 ? 74.741 -7.874 26.545 1.00 22.14 61 SER A O 1
ATOM 802 N N . SER A 1 106 ? 75.088 -9.335 24.861 1.00 23.76 62 SER A N 1
ATOM 803 C CA . SER A 1 106 ? 76.317 -8.654 24.518 1.00 22.39 62 SER A CA 1
ATOM 804 C C . SER A 1 106 ? 76.116 -7.285 23.852 1.00 19.15 62 SER A C 1
ATOM 805 O O . SER A 1 106 ? 77.042 -6.516 23.770 1.00 25.95 62 SER A O 1
ATOM 808 N N . THR A 1 107 ? 74.911 -6.932 23.385 1.00 24.90 63 THR A N 1
ATOM 809 C CA . THR A 1 107 ? 74.620 -5.657 22.727 1.00 14.72 63 THR A CA 1
ATOM 810 C C . THR A 1 107 ? 73.916 -4.646 23.638 1.00 16.79 63 THR A C 1
ATOM 811 O O . THR A 1 107 ? 73.604 -3.553 23.258 1.00 23.63 63 THR A O 1
ATOM 815 N N . PHE A 1 108 ? 73.621 -5.002 24.858 1.00 18.09 64 PHE A N 1
ATOM 816 C CA . PHE A 1 108 ? 72.911 -4.105 25.746 1.00 27.86 64 PHE A CA 1
ATOM 817 C C . PHE A 1 108 ? 73.727 -2.918 26.224 1.00 31.84 64 PHE A C 1
ATOM 818 O O . PHE A 1 108 ? 74.888 -3.044 26.609 1.00 23.48 64 PHE A O 1
ATOM 826 N N . GLU A 1 109 ? 73.082 -1.761 26.307 1.00 17.78 65 GLU A N 1
ATOM 827 C CA . GLU A 1 109 ? 73.767 -0.593 26.843 1.00 16.04 65 GLU A CA 1
ATOM 828 C C . GLU A 1 109 ? 72.856 0.121 27.829 1.00 26.98 65 GLU A C 1
ATOM 829 O O . GLU A 1 109 ? 71.758 0.617 27.472 1.00 21.57 65 GLU A O 1
ATOM 835 N N . ALA A 1 110 ? 73.323 0.154 29.065 1.00 19.51 66 ALA A N 1
ATOM 836 C CA . ALA A 1 110 ? 72.606 0.853 30.110 1.00 21.99 66 ALA A CA 1
ATOM 837 C C . ALA A 1 110 ? 72.679 2.368 30.021 1.00 27.68 66 ALA A C 1
ATOM 838 O O . ALA A 1 110 ? 73.566 2.971 29.409 1.00 22.43 66 ALA A O 1
ATOM 840 N N . THR A 1 111 ? 71.673 2.959 30.652 1.00 25.52 67 THR A N 1
ATOM 841 C CA . THR A 1 111 ? 71.565 4.392 30.799 1.00 37.38 67 THR A CA 1
ATOM 842 C C . THR A 1 111 ? 71.171 4.587 32.230 1.00 43.63 67 THR A C 1
ATOM 843 O O . THR A 1 111 ? 70.799 3.636 32.910 1.00 33.66 67 THR A O 1
ATOM 847 N N . SER A 1 112 ? 71.276 5.813 32.675 1.00 34.39 68 SER A N 1
ATOM 848 C CA . SER A 1 112 ? 70.952 6.161 34.033 1.00 37.01 68 SER A CA 1
ATOM 849 C C . SER A 1 112 ? 69.583 6.795 34.119 1.00 44.40 68 SER A C 1
ATOM 850 O O . SER A 1 112 ? 69.205 7.200 35.228 1.00 42.59 68 SER A O 1
ATOM 852 N N . GLN A 1 113 ? 68.899 6.933 32.957 1.00 26.78 69 GLN A N 1
ATOM 853 C CA . GLN A 1 113 ? 67.566 7.536 32.885 1.00 29.07 69 GLN A CA 1
ATOM 854 C C . GLN A 1 113 ? 66.417 6.653 33.407 1.00 35.01 69 GLN A C 1
ATOM 855 O O . GLN A 1 113 ? 66.235 5.460 33.123 1.00 25.20 69 GLN A O 1
ATOM 861 N N . GLU A 1 114 ? 65.579 7.268 34.200 1.00 32.37 70 GLU A N 1
ATOM 862 C CA . GLU A 1 114 ? 64.470 6.523 34.748 1.00 38.30 70 GLU A CA 1
ATOM 863 C C . GLU A 1 114 ? 63.273 6.524 33.807 1.00 42.70 70 GLU A C 1
ATOM 864 O O . GLU A 1 114 ? 63.059 7.408 32.977 1.00 30.03 70 GLU A O 1
ATOM 866 N N . LEU A 1 115 ? 62.526 5.465 33.911 1.00 41.61 71 LEU A N 1
ATOM 867 C CA . LEU A 1 115 ? 61.343 5.342 33.132 1.00 43.93 71 LEU A CA 1
ATOM 868 C C . LEU A 1 115 ? 60.193 5.369 34.123 1.00 35.85 71 LEU A C 1
ATOM 869 O O . LEU A 1 115 ? 60.208 4.677 35.155 1.00 30.95 71 LEU A O 1
ATOM 874 N N . SER A 1 116 ? 59.204 6.190 33.829 1.00 23.65 72 SER A N 1
ATOM 875 C CA . SER A 1 116 ? 58.026 6.199 34.643 1.00 28.88 72 SER A CA 1
ATOM 876 C C . SER A 1 116 ? 56.862 5.899 33.739 1.00 28.36 72 SER A C 1
ATOM 877 O O . SER A 1 116 ? 56.462 6.716 32.938 1.00 39.84 72 SER A O 1
ATOM 880 N N . ILE A 1 117 ? 56.322 4.718 33.806 1.00 25.56 73 ILE A N 1
ATOM 881 C CA . ILE A 1 117 ? 55.224 4.473 32.905 1.00 35.24 73 ILE A CA 1
ATOM 882 C C . ILE A 1 117 ? 53.867 4.415 33.601 1.00 42.44 73 ILE A C 1
ATOM 883 O O . ILE A 1 117 ? 53.694 3.730 34.628 1.00 28.14 73 ILE A O 1
ATOM 888 N N . THR A 1 118 ? 52.889 5.087 32.977 1.00 29.60 74 THR A N 1
ATOM 889 C CA . THR A 1 118 ? 51.528 5.134 33.455 1.00 24.07 74 THR A CA 1
ATOM 890 C C . THR A 1 118 ? 50.515 5.075 32.331 1.00 30.81 74 THR A C 1
ATOM 891 O O . THR A 1 118 ? 50.668 5.783 31.348 1.00 38.57 74 THR A O 1
ATOM 895 N N . TYR A 1 119 ? 49.483 4.237 32.469 1.00 21.20 75 TYR A N 1
ATOM 896 C CA . TYR A 1 119 ? 48.389 4.210 31.518 1.00 19.12 75 TYR A CA 1
ATOM 897 C C . TYR A 1 119 ? 47.141 4.733 32.200 1.00 28.26 75 TYR A C 1
ATOM 898 O O . TYR A 1 119 ? 46.053 4.314 31.852 1.00 20.39 75 TYR A O 1
ATOM 907 N N . GLY A 1 120 ? 47.313 5.630 33.168 1.00 30.50 76 GLY A N 1
ATOM 908 C CA . GLY A 1 120 ? 46.233 6.289 33.896 1.00 19.83 76 GLY A CA 1
ATOM 909 C C . GLY A 1 120 ? 45.734 5.601 35.153 1.00 24.40 76 GLY A C 1
ATOM 910 O O . GLY A 1 120 ? 44.812 6.083 35.782 1.00 28.20 76 GLY A O 1
ATOM 911 N N . THR A 1 121 ? 46.334 4.503 35.561 1.00 19.47 77 THR A N 1
ATOM 912 C CA . THR A 1 121 ? 45.806 3.822 36.730 1.00 20.47 77 THR A CA 1
ATOM 913 C C . THR A 1 121 ? 46.862 3.327 37.732 1.00 28.18 77 THR A C 1
ATOM 914 O O . THR A 1 121 ? 46.712 2.250 38.350 1.00 30.83 77 THR A O 1
ATOM 918 N N . GLY A 1 122 ? 47.895 4.161 37.922 1.00 25.24 78 GLY A N 1
ATOM 919 C CA . GLY A 1 122 ? 49.019 3.850 38.790 1.00 25.87 78 GLY A CA 1
ATOM 920 C C . GLY A 1 122 ? 50.291 3.804 37.947 1.00 39.38 78 GLY A C 1
ATOM 921 O O . GLY A 1 122 ? 50.260 3.725 36.747 1.00 24.59 78 GLY A O 1
ATOM 922 N N . SER A 1 123 ? 51.452 3.886 38.537 1.00 35.50 79 SER A N 1
ATOM 923 C CA . SER A 1 123 ? 52.675 3.890 37.751 1.00 29.99 79 SER A CA 1
ATOM 924 C C . SER A 1 123 ? 53.583 2.726 38.017 1.00 33.23 79 SER A C 1
ATOM 925 O O . SER A 1 123 ? 53.576 2.106 39.094 1.00 24.67 79 SER A O 1
ATOM 928 N N . MET A 1 124 ? 54.398 2.480 36.992 1.00 31.72 80 MET A N 1
ATOM 929 C CA . MET A 1 124 ? 55.423 1.471 37.060 1.00 38.35 80 MET A CA 1
ATOM 930 C C . MET A 1 124 ? 56.754 2.182 36.975 1.00 32.43 80 MET A C 1
ATOM 931 O O . MET A 1 124 ? 56.887 3.162 36.220 1.00 29.37 80 MET A O 1
ATOM 936 N N . THR A 1 125 ? 57.722 1.727 37.769 1.00 37.10 81 THR A N 1
ATOM 937 C CA . THR A 1 125 ? 59.023 2.352 37.719 1.00 29.05 81 THR A CA 1
ATOM 938 C C . THR A 1 125 ? 60.120 1.471 37.161 1.00 35.97 81 THR A C 1
ATOM 939 O O . THR A 1 125 ? 60.134 0.259 37.370 1.00 20.33 81 THR A O 1
ATOM 943 N N . GLY A 1 126 ? 61.013 2.063 36.371 1.00 29.98 82 GLY A N 1
ATOM 944 C CA . GLY A 1 126 ? 62.071 1.251 35.789 1.00 40.71 82 GLY A CA 1
ATOM 945 C C . GLY A 1 126 ? 63.239 2.041 35.233 1.00 29.18 82 GLY A C 1
ATOM 946 O O . GLY A 1 126 ? 63.441 3.238 35.488 1.00 27.00 82 GLY A O 1
ATOM 947 N N . ILE A 1 127 ? 63.991 1.367 34.399 1.00 23.80 83 ILE A N 1
ATOM 948 C CA . ILE A 1 127 ? 65.147 2.009 33.840 1.00 36.29 83 ILE A CA 1
ATOM 949 C C . ILE A 1 127 ? 65.109 1.924 32.318 1.00 17.76 83 ILE A C 1
ATOM 950 O O . ILE A 1 127 ? 64.516 0.990 31.798 1.00 20.95 83 ILE A O 1
ATOM 955 N N . LEU A 1 128 ? 65.674 2.917 31.611 1.00 18.83 84 LEU A N 1
ATOM 956 C CA . LEU A 1 128 ? 65.765 2.872 30.142 1.00 13.95 84 LEU A CA 1
ATOM 957 C C . LEU A 1 128 ? 67.105 2.258 29.706 1.00 21.43 84 LEU A C 1
ATOM 958 O O . LEU A 1 128 ? 68.115 2.518 30.293 1.00 20.66 84 LEU A O 1
ATOM 963 N N . GLY A 1 129 ? 67.119 1.433 28.686 1.00 17.80 85 GLY A N 1
ATOM 964 C CA . GLY A 1 129 ? 68.350 0.870 28.173 1.00 13.38 85 GLY A CA 1
ATOM 965 C C . GLY A 1 129 ? 68.224 0.740 26.651 1.00 31.22 85 GLY A C 1
ATOM 966 O O . GLY A 1 129 ? 67.139 0.979 26.127 1.00 16.76 85 GLY A O 1
ATOM 967 N N . TYR A 1 130 ? 69.328 0.418 25.944 1.00 20.74 86 TYR A N 1
ATOM 968 C CA . TYR A 1 130 ? 69.325 0.202 24.492 1.00 16.94 86 TYR A CA 1
ATOM 969 C C . TYR A 1 130 ? 69.709 -1.224 24.157 1.00 17.12 86 TYR A C 1
ATOM 970 O O . TYR A 1 130 ? 70.589 -1.810 24.788 1.00 22.38 86 TYR A O 1
ATOM 979 N N . ASP A 1 131 ? 69.101 -1.783 23.116 1.00 16.47 87 ASP A N 1
ATOM 980 C CA . ASP A 1 131 ? 69.526 -3.088 22.652 1.00 12.81 87 ASP A CA 1
ATOM 981 C C . ASP A 1 131 ? 68.962 -3.265 21.268 1.00 17.22 87 ASP A C 1
ATOM 982 O O . ASP A 1 131 ? 68.287 -2.377 20.752 1.00 17.64 87 ASP A O 1
ATOM 987 N N . THR A 1 132 ? 69.211 -4.417 20.689 1.00 17.77 88 THR A N 1
ATOM 988 C CA . THR A 1 132 ? 68.649 -4.730 19.401 1.00 13.04 88 THR A CA 1
ATOM 989 C C . THR A 1 132 ? 67.381 -5.552 19.646 1.00 15.35 88 THR A C 1
ATOM 990 O O . THR A 1 132 ? 67.398 -6.598 20.338 1.00 16.77 88 THR A O 1
ATOM 994 N N . VAL A 1 133 ? 66.288 -5.086 19.042 1.00 17.82 89 VAL A N 1
ATOM 995 C CA . VAL A 1 133 ? 64.996 -5.738 19.119 1.00 21.79 89 VAL A CA 1
ATOM 996 C C . VAL A 1 133 ? 64.701 -6.402 17.785 1.00 11.92 89 VAL A C 1
ATOM 997 O O . VAL A 1 133 ? 64.699 -5.753 16.716 1.00 23.69 89 VAL A O 1
ATOM 1001 N N . GLN A 1 134 ? 64.399 -7.697 17.891 1.00 8.99 90 GLN A N 1
ATOM 1002 C CA . GLN A 1 134 ? 64.049 -8.537 16.765 1.00 20.55 90 GLN A CA 1
ATOM 1003 C C . GLN A 1 134 ? 62.519 -8.520 16.651 1.00 25.17 90 GLN A C 1
ATOM 1004 O O . GLN A 1 134 ? 61.846 -8.944 17.584 1.00 17.40 90 GLN A O 1
ATOM 1010 N N . VAL A 1 135 ? 62.003 -7.969 15.541 1.00 17.32 91 VAL A N 1
ATOM 1011 C CA . VAL A 1 135 ? 60.581 -7.801 15.260 1.00 23.98 91 VAL A CA 1
ATOM 1012 C C . VAL A 1 135 ? 60.215 -8.078 13.802 1.00 18.29 91 VAL A C 1
ATOM 1013 O O . VAL A 1 135 ? 60.649 -7.421 12.869 1.00 26.23 91 VAL A O 1
ATOM 1017 N N . GLY A 1 136 ? 59.466 -9.139 13.599 1.00 20.74 92 GLY A N 1
ATOM 1018 C CA . GLY A 1 136 ? 59.066 -9.518 12.257 1.00 21.10 92 GLY A CA 1
ATOM 1019 C C . GLY A 1 136 ? 60.282 -9.922 11.448 1.00 29.78 92 GLY A C 1
ATOM 1020 O O . GLY A 1 136 ? 60.370 -9.716 10.249 1.00 31.05 92 GLY A O 1
ATOM 1021 N N . GLY A 1 137 ? 61.274 -10.498 12.077 1.00 25.92 93 GLY A N 1
ATOM 1022 C CA . GLY A 1 137 ? 62.411 -10.843 11.254 1.00 32.81 93 GLY A CA 1
ATOM 1023 C C . GLY A 1 137 ? 63.398 -9.703 11.076 1.00 36.05 93 GLY A C 1
ATOM 1024 O O . GLY A 1 137 ? 64.508 -9.927 10.648 1.00 44.65 93 GLY A O 1
ATOM 1025 N N . ILE A 1 138 ? 63.047 -8.479 11.408 1.00 29.37 94 ILE A N 1
ATOM 1026 C CA . ILE A 1 138 ? 64.011 -7.401 11.237 1.00 22.29 94 ILE A CA 1
ATOM 1027 C C . ILE A 1 138 ? 64.866 -7.205 12.474 1.00 34.32 94 ILE A C 1
ATOM 1028 O O . ILE A 1 138 ? 64.374 -7.328 13.586 1.00 25.37 94 ILE A O 1
ATOM 1033 N N . SER A 1 139 ? 66.113 -6.773 12.331 1.00 20.01 95 SER A N 1
ATOM 1034 C CA . SER A 1 139 ? 66.876 -6.441 13.544 1.00 13.99 95 SER A CA 1
ATOM 1035 C C . SER A 1 139 ? 66.825 -4.914 13.776 1.00 26.84 95 SER A C 1
ATOM 1036 O O . SER A 1 139 ? 67.484 -4.119 13.096 1.00 20.59 95 SER A O 1
ATOM 1039 N N . ASP A 1 140 ? 66.014 -4.464 14.715 1.00 14.48 96 ASP A N 1
ATOM 1040 C CA . ASP A 1 140 ? 65.882 -3.022 14.993 1.00 11.26 96 ASP A CA 1
ATOM 1041 C C . ASP A 1 140 ? 66.975 -2.604 15.974 1.00 21.20 96 ASP A C 1
ATOM 1042 O O . ASP A 1 140 ? 66.811 -2.748 17.201 1.00 15.07 96 ASP A O 1
ATOM 1047 N N . THR A 1 141 ? 68.134 -2.195 15.457 1.00 24.45 97 THR A N 1
ATOM 1048 C CA . THR A 1 141 ? 69.242 -1.848 16.351 1.00 22.49 97 THR A CA 1
ATOM 1049 C C . THR A 1 141 ? 69.062 -0.467 17.053 1.00 14.50 97 THR A C 1
ATOM 1050 O O . THR A 1 141 ? 68.262 0.453 16.646 1.00 21.71 97 THR A O 1
ATOM 1054 N N . ASN A 1 142 ? 69.850 -0.324 18.134 1.00 15.95 98 ASN A N 1
ATOM 1055 C CA . ASN A 1 142 ? 69.861 0.877 18.947 1.00 17.83 98 ASN A CA 1
ATOM 1056 C C . ASN A 1 142 ? 68.471 1.300 19.368 1.00 15.35 98 ASN A C 1
ATOM 1057 O O . ASN A 1 142 ? 68.160 2.472 19.315 1.00 15.08 98 ASN A O 1
ATOM 1062 N N . GLN A 1 143 ? 67.664 0.322 19.755 1.00 18.48 99 GLN A N 1
ATOM 1063 C CA . GLN A 1 143 ? 66.296 0.637 20.169 1.00 19.90 99 GLN A CA 1
ATOM 1064 C C . GLN A 1 143 ? 66.260 0.951 21.667 1.00 16.58 99 GLN A C 1
ATOM 1065 O O . GLN A 1 143 ? 66.660 0.092 22.442 1.00 18.27 99 GLN A O 1
ATOM 1071 N N . ILE A 1 144 ? 65.820 2.140 22.056 1.00 10.52 100 ILE A N 1
ATOM 1072 C CA . ILE A 1 144 ? 65.668 2.442 23.465 1.00 12.19 100 ILE A CA 1
ATOM 1073 C C . ILE A 1 144 ? 64.348 1.799 23.976 1.00 18.33 100 ILE A C 1
ATOM 1074 O O . ILE A 1 144 ? 63.368 1.800 23.243 1.00 19.93 100 ILE A O 1
ATOM 1079 N N . PHE A 1 145 ? 64.354 1.183 25.170 1.00 16.38 101 PHE A N 1
ATOM 1080 C CA . PHE A 1 145 ? 63.192 0.503 25.729 1.00 14.70 101 PHE A CA 1
ATOM 1081 C C . PHE A 1 145 ? 63.230 0.556 27.231 1.00 22.02 101 PHE A C 1
ATOM 1082 O O . PHE A 1 145 ? 64.257 0.845 27.819 1.00 18.91 101 PHE A O 1
ATOM 1090 N N . GLY A 1 146 ? 62.129 0.235 27.892 1.00 15.05 102 GLY A N 1
ATOM 1091 C CA . GLY A 1 146 ? 62.175 0.271 29.343 1.00 7.82 102 GLY A CA 1
ATOM 1092 C C . GLY A 1 146 ? 62.202 -1.104 29.957 1.00 9.52 102 GLY A C 1
ATOM 1093 O O . GLY A 1 146 ? 61.609 -2.070 29.453 1.00 17.85 102 GLY A O 1
ATOM 1094 N N . LEU A 1 147 ? 62.910 -1.175 31.104 1.00 17.59 103 LEU A N 1
ATOM 1095 C CA . LEU A 1 147 ? 62.971 -2.378 31.928 1.00 17.29 103 LEU A CA 1
ATOM 1096 C C . LEU A 1 147 ? 62.257 -2.066 33.258 1.00 23.55 103 LEU A C 1
ATOM 1097 O O . LEU A 1 147 ? 62.700 -1.256 34.088 1.00 20.83 103 LEU A O 1
ATOM 1102 N N . SER A 1 148 ? 61.105 -2.679 33.470 1.00 24.53 104 SER A N 1
ATOM 1103 C CA . SER A 1 148 ? 60.344 -2.340 34.655 1.00 21.59 104 SER A CA 1
ATOM 1104 C C . SER A 1 148 ? 60.826 -3.104 35.877 1.00 12.41 104 SER A C 1
ATOM 1105 O O . SER A 1 148 ? 61.041 -4.337 35.855 1.00 21.74 104 SER A O 1
ATOM 1108 N N . GLU A 1 149 ? 61.002 -2.382 36.963 1.00 20.60 105 GLU A N 1
ATOM 1109 C CA . GLU A 1 149 ? 61.475 -3.044 38.158 1.00 22.01 105 GLU A CA 1
ATOM 1110 C C . GLU A 1 149 ? 60.532 -3.023 39.366 1.00 33.90 105 GLU A C 1
ATOM 1111 O 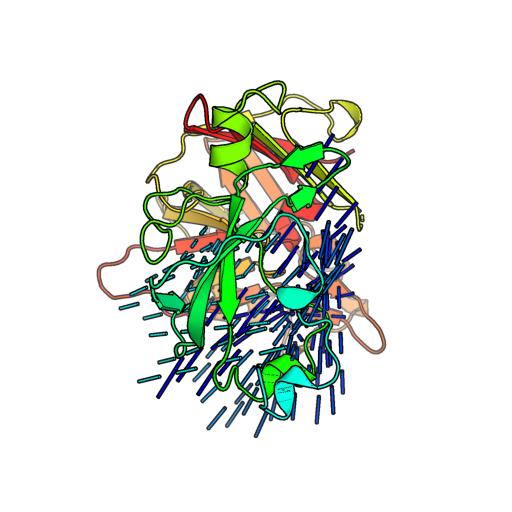O . GLU A 1 149 ? 60.677 -3.846 40.255 1.00 31.98 105 GLU A O 1
ATOM 1117 N N . THR A 1 150 ? 59.623 -2.073 39.500 1.00 24.02 106 THR A N 1
ATOM 1118 C CA . THR A 1 150 ? 58.808 -2.053 40.712 1.00 18.89 106 THR A CA 1
ATOM 1119 C C . THR A 1 150 ? 57.486 -2.790 40.587 1.00 42.74 106 THR A C 1
ATOM 1120 O O . THR A 1 150 ? 57.116 -3.230 39.503 1.00 28.69 106 THR A O 1
ATOM 1124 N N . GLU A 1 151 ? 56.726 -2.871 41.699 1.00 37.54 107 GLU A N 1
ATOM 1125 C CA . GLU A 1 151 ? 55.421 -3.565 41.758 1.00 43.64 107 GLU A CA 1
ATOM 1126 C C . GLU A 1 151 ? 54.465 -3.198 40.598 1.00 24.73 107 GLU A C 1
ATOM 1127 O O . GLU A 1 151 ? 54.005 -2.064 40.503 1.00 28.91 107 GLU A O 1
ATOM 1133 N N . PRO A 1 152 ? 54.209 -4.150 39.661 1.00 25.00 108 PRO A N 1
ATOM 1134 C CA . PRO A 1 152 ? 53.326 -3.863 38.511 1.00 35.74 108 PRO A CA 1
ATOM 1135 C C . PRO A 1 152 ? 51.859 -4.199 38.805 1.00 34.45 108 PRO A C 1
ATOM 1136 O O . PRO A 1 152 ? 51.071 -4.193 37.873 1.00 25.29 108 PRO A O 1
ATOM 1140 N N . GLY A 1 153 ? 51.498 -4.552 40.058 1.00 28.00 109 GLY A N 1
ATOM 1141 C CA . GLY A 1 153 ? 50.151 -4.957 40.455 1.00 19.37 109 GLY A CA 1
ATOM 1142 C C . GLY A 1 153 ? 49.932 -6.478 40.349 1.00 23.20 109 GLY A C 1
ATOM 1143 O O . GLY A 1 153 ? 50.603 -7.216 39.623 1.00 26.89 109 GLY A O 1
ATOM 1144 N N . SER A 1 154 ? 48.948 -6.992 41.052 1.00 18.17 110 SER A N 1
ATOM 1145 C CA . SER A 1 154 ? 48.690 -8.421 40.967 1.00 13.28 110 SER A CA 1
ATOM 1146 C C . SER A 1 154 ? 48.206 -8.810 39.589 1.00 18.70 110 SER A C 1
ATOM 1147 O O . SER A 1 154 ? 48.290 -9.975 39.258 1.00 19.38 110 SER A O 1
ATOM 1150 N N . PHE A 1 155 ? 47.657 -7.874 38.805 1.00 17.77 111 PHE A N 1
ATOM 1151 C CA . PHE A 1 155 ? 47.131 -8.251 37.488 1.00 16.92 111 PHE A CA 1
ATOM 1152 C C . PHE A 1 155 ? 48.175 -8.886 36.557 1.00 25.74 111 PHE A C 1
ATOM 1153 O O . PHE A 1 155 ? 47.851 -9.667 35.673 1.00 28.43 111 PHE A O 1
ATOM 1161 N N . LEU A 1 156 ? 49.438 -8.506 36.686 1.00 18.97 112 LEU A N 1
ATOM 1162 C CA . LEU A 1 156 ? 50.437 -9.042 35.768 1.00 17.66 112 LEU A CA 1
ATOM 1163 C C . LEU A 1 156 ? 50.563 -10.557 35.905 1.00 25.91 112 LEU A C 1
ATOM 1164 O O . LEU A 1 156 ? 50.813 -11.311 34.949 1.00 22.75 112 LEU A O 1
ATOM 1169 N N . TYR A 1 157 ? 50.349 -11.042 37.116 1.00 23.61 113 TYR A N 1
ATOM 1170 C CA . TYR A 1 157 ? 50.474 -12.467 37.325 1.00 18.89 113 TYR A CA 1
ATOM 1171 C C . TYR A 1 157 ? 49.514 -13.274 36.479 1.00 19.22 113 TYR A C 1
ATOM 1172 O O . TYR A 1 157 ? 49.755 -14.432 36.165 1.00 19.74 113 TYR A O 1
ATOM 1181 N N . TYR A 1 158 ? 48.377 -12.683 36.153 1.00 21.50 114 TYR A N 1
ATOM 1182 C CA . TYR A 1 158 ? 47.377 -13.398 35.370 1.00 22.33 114 TYR A CA 1
ATOM 1183 C C . TYR A 1 158 ? 47.368 -12.966 33.914 1.00 25.30 114 TYR A C 1
ATOM 1184 O O . TYR A 1 158 ? 46.582 -13.484 33.144 1.00 24.42 114 TYR A O 1
ATOM 1193 N N . ALA A 1 159 ? 48.202 -12.008 33.539 1.00 21.72 115 ALA A N 1
ATOM 1194 C CA . ALA A 1 159 ? 48.205 -11.498 32.188 1.00 24.89 115 ALA A CA 1
ATOM 1195 C C . ALA A 1 159 ? 48.910 -12.422 31.235 1.00 21.13 115 ALA A C 1
ATOM 1196 O O . ALA A 1 159 ? 49.922 -12.998 31.590 1.00 24.33 115 ALA A O 1
ATOM 1198 N N . PRO A 1 160 ? 48.362 -12.596 30.036 1.00 23.94 116 PRO A N 1
ATOM 1199 C CA . PRO A 1 160 ? 48.962 -13.485 29.030 1.00 23.69 116 PRO A CA 1
ATOM 1200 C C . PRO A 1 160 ? 50.127 -12.815 28.226 1.00 27.17 116 PRO A C 1
ATOM 1201 O O . PRO A 1 160 ? 50.598 -13.354 27.222 1.00 30.25 116 PRO A O 1
ATOM 1205 N N . PHE A 1 161 ? 50.530 -11.604 28.638 1.00 20.66 117 PHE A N 1
ATOM 1206 C CA . PHE A 1 161 ? 51.578 -10.787 28.030 1.00 17.04 117 PHE A CA 1
ATOM 1207 C C . PHE A 1 161 ? 52.657 -10.484 29.075 1.00 30.84 117 PHE A C 1
ATOM 1208 O O . PHE A 1 161 ? 52.374 -10.483 30.291 1.00 15.93 117 PHE A O 1
ATOM 1216 N N . ASP A 1 162 ? 53.892 -10.217 28.589 1.00 30.21 118 ASP A N 1
ATOM 1217 C CA . ASP A 1 162 ? 55.028 -9.866 29.452 1.00 18.30 118 ASP A CA 1
ATOM 1218 C C . ASP A 1 162 ? 55.172 -8.349 29.507 1.00 14.97 118 ASP A C 1
ATOM 1219 O O . ASP A 1 162 ? 55.494 -7.745 30.546 1.00 18.30 118 ASP A O 1
ATOM 1224 N N . GLY A 1 163 ? 54.908 -7.712 28.361 1.00 14.51 119 GLY A N 1
ATOM 1225 C CA . GLY A 1 163 ? 55.081 -6.278 28.234 1.00 12.98 119 GLY A CA 1
ATOM 1226 C C . GLY A 1 163 ? 54.236 -5.722 27.085 1.00 8.21 119 GLY A C 1
ATOM 1227 O O . GLY A 1 163 ? 53.429 -6.443 26.468 1.00 14.56 119 GLY A O 1
ATOM 1228 N N . ILE A 1 164 ? 54.498 -4.433 26.761 1.00 9.43 120 ILE A N 1
ATOM 1229 C CA . ILE A 1 164 ? 53.771 -3.692 25.738 1.00 20.58 120 ILE A CA 1
ATOM 1230 C C . ILE A 1 164 ? 54.694 -2.969 24.764 1.00 17.39 120 ILE A C 1
ATOM 1231 O O . ILE A 1 164 ? 55.706 -2.384 25.149 1.00 16.72 120 ILE A O 1
ATOM 1236 N N . LEU A 1 165 ? 54.295 -3.003 23.487 1.00 16.20 121 LEU A N 1
ATOM 1237 C CA . LEU A 1 165 ? 54.986 -2.329 22.383 1.00 14.93 121 LEU A CA 1
ATOM 1238 C C . LEU A 1 165 ? 54.019 -1.317 21.769 1.00 13.70 121 LEU A C 1
ATOM 1239 O O . LEU A 1 165 ? 53.162 -1.679 20.969 1.00 16.92 121 LEU A O 1
ATOM 1244 N N . GLY A 1 166 ? 54.180 -0.078 22.153 1.00 12.18 122 GLY A N 1
ATOM 1245 C CA . GLY A 1 166 ? 53.380 1.015 21.686 1.00 13.61 122 GLY A CA 1
ATOM 1246 C C . GLY A 1 166 ? 53.579 1.389 20.234 1.00 23.92 122 GLY A C 1
ATOM 1247 O O . GLY A 1 166 ? 54.705 1.440 19.768 1.00 17.02 122 GLY A O 1
ATOM 1248 N N . LEU A 1 167 ? 52.451 1.676 19.549 1.00 14.18 123 LEU A N 1
ATOM 1249 C CA . LEU A 1 167 ? 52.412 1.992 18.131 1.00 13.15 123 LEU A CA 1
ATOM 1250 C C . LEU A 1 167 ? 51.859 3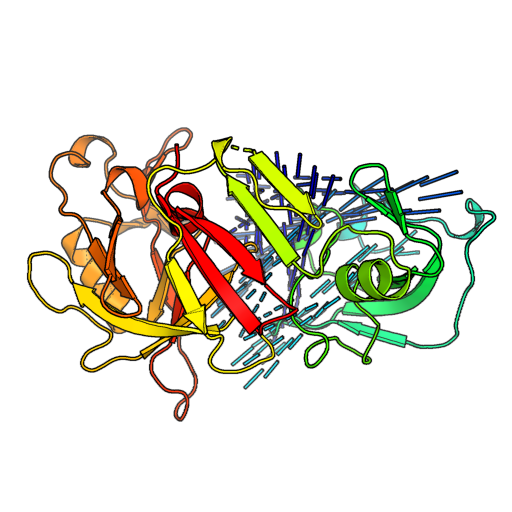.365 17.850 1.00 23.40 123 LEU A C 1
ATOM 1251 O O . LEU A 1 167 ? 51.564 3.695 16.709 1.00 17.04 123 LEU A O 1
ATOM 1256 N N . ALA A 1 168 ? 51.653 4.173 18.880 1.00 12.97 124 ALA A N 1
ATOM 1257 C CA . ALA A 1 168 ? 51.111 5.521 18.617 1.00 18.11 124 ALA A CA 1
ATOM 1258 C C . ALA A 1 168 ? 52.213 6.516 18.276 1.00 27.16 124 ALA A C 1
ATOM 1259 O O . ALA A 1 168 ? 53.364 6.126 18.045 1.00 21.14 124 ALA A O 1
ATOM 1261 N N . TYR A 1 169 ? 51.833 7.799 18.292 1.00 19.50 125 TYR A N 1
ATOM 1262 C CA . TYR A 1 169 ? 52.754 8.903 18.066 1.00 28.98 125 TYR A CA 1
ATOM 1263 C C . TYR A 1 169 ? 53.729 9.189 19.199 1.00 19.43 125 TYR A C 1
ATOM 1264 O O . TYR A 1 169 ? 53.499 8.986 20.397 1.00 21.82 125 TYR A O 1
ATOM 1273 N N . PRO A 1 170 ? 54.854 9.721 18.775 1.00 23.78 126 PRO A N 1
ATOM 1274 C CA . PRO A 1 170 ? 55.914 10.000 19.702 1.00 16.78 126 PRO A CA 1
ATOM 1275 C C . PRO A 1 170 ? 55.531 11.078 20.723 1.00 27.08 126 PRO A C 1
ATOM 1276 O O . PRO A 1 170 ? 55.997 11.047 21.874 1.00 30.79 126 PRO A O 1
ATOM 1280 N N . SER A 1 171 ? 54.662 12.017 20.327 1.00 19.66 127 SER A N 1
ATOM 1281 C CA . SER A 1 171 ? 54.231 13.057 21.250 1.00 22.84 127 SER A CA 1
ATOM 1282 C C . SER A 1 171 ? 53.705 12.471 22.556 1.00 34.67 127 SER A C 1
ATOM 1283 O O . SER A 1 171 ? 53.786 13.120 23.581 1.00 44.71 127 SER A O 1
ATOM 1286 N N . ILE A 1 172 ? 53.188 11.233 22.562 1.00 23.15 128 ILE A N 1
ATOM 1287 C CA . ILE A 1 172 ? 52.698 10.673 23.827 1.00 21.52 128 ILE A CA 1
ATOM 1288 C C . ILE A 1 172 ? 53.597 9.632 24.509 1.00 29.67 128 ILE A C 1
ATOM 1289 O O . ILE A 1 172 ? 53.150 8.857 25.348 1.00 37.92 128 ILE A O 1
ATOM 1294 N N . SER A 1 173 ? 54.860 9.574 24.121 1.00 28.21 129 SER A N 1
ATOM 1295 C CA . SER A 1 173 ? 55.773 8.629 24.729 1.00 33.71 129 SER A CA 1
ATOM 1296 C C . SER A 1 173 ? 56.319 9.151 26.041 1.00 28.74 129 SER A C 1
ATOM 1297 O O . SER A 1 173 ? 56.801 10.283 26.113 1.00 29.92 129 SER A O 1
ATOM 1300 N N . ALA A 1 174 ? 56.252 8.319 27.080 1.00 22.67 130 ALA A N 1
ATOM 1301 C CA . ALA A 1 174 ? 56.776 8.702 28.377 1.00 28.02 130 ALA A CA 1
ATOM 1302 C C . ALA A 1 174 ? 58.291 8.825 28.226 1.00 35.97 130 ALA A C 1
ATOM 1303 O O . ALA A 1 174 ? 58.904 8.034 27.495 1.00 27.68 130 ALA A O 1
ATOM 1305 N N . SER A 1 175 ? 58.857 9.842 28.899 1.00 31.30 131 SER A N 1
ATOM 1306 C CA . SER A 1 175 ? 60.253 10.270 28.813 1.00 47.56 131 SER A CA 1
ATOM 1307 C C . SER A 1 175 ? 60.663 10.584 27.395 1.00 36.66 131 SER A C 1
ATOM 1308 O O . SER A 1 175 ? 61.847 10.549 27.112 1.00 46.56 131 SER A O 1
ATOM 1311 N N . GLY A 1 176 ? 59.714 10.813 26.499 1.00 36.12 132 GLY A N 1
ATOM 1312 C CA . GLY A 1 176 ? 60.106 11.018 25.122 1.00 45.24 132 GLY A CA 1
ATOM 1313 C C . GLY A 1 176 ? 60.983 9.840 24.608 1.00 61.37 132 GLY A C 1
ATOM 1314 O O . GLY A 1 176 ? 61.874 10.019 23.786 1.00 45.90 132 GLY A O 1
ATOM 1315 N N . ALA A 1 177 ? 60.836 8.616 25.124 1.00 30.92 133 ALA A N 1
ATOM 1316 C CA . ALA A 1 177 ? 61.683 7.584 24.577 1.00 24.72 133 ALA A CA 1
ATOM 1317 C C . ALA A 1 177 ? 61.207 7.367 23.163 1.00 29.75 133 ALA A C 1
ATOM 1318 O O . ALA A 1 177 ? 60.023 7.505 22.888 1.00 32.61 133 ALA A O 1
ATOM 1320 N N . THR A 1 178 ? 62.103 7.059 22.234 1.00 17.93 134 THR A N 1
ATOM 1321 C CA . THR A 1 178 ? 61.681 6.840 20.848 1.00 14.02 134 THR A CA 1
ATOM 1322 C C . THR A 1 178 ? 60.916 5.519 20.699 1.00 14.07 134 THR A C 1
ATOM 1323 O O . THR A 1 178 ? 61.356 4.420 21.032 1.00 20.22 134 THR A O 1
ATOM 1327 N N . PRO A 1 179 ? 59.819 5.566 19.999 1.00 19.12 135 PRO A N 1
ATOM 1328 C CA . PRO A 1 179 ? 59.075 4.339 19.793 1.00 19.70 135 PRO A CA 1
ATOM 1329 C C . PRO A 1 179 ? 59.723 3.480 18.751 1.00 18.36 135 PRO A C 1
ATOM 1330 O O . PRO A 1 179 ? 60.485 3.998 17.899 1.00 21.54 135 PRO A O 1
ATOM 1334 N N . VAL A 1 180 ? 59.361 2.183 18.807 1.00 16.00 136 VAL A N 1
ATOM 1335 C CA . VAL A 1 180 ? 59.897 1.182 17.908 1.00 19.13 136 VAL A CA 1
ATOM 1336 C C . VAL A 1 180 ? 59.721 1.573 16.447 1.00 32.39 136 VAL A C 1
ATOM 1337 O O . VAL A 1 180 ? 60.651 1.503 15.639 1.00 14.17 136 VAL A O 1
ATOM 1341 N N . PHE A 1 181 ? 58.510 1.948 16.065 1.00 18.86 137 PHE A N 1
ATOM 1342 C CA . PHE A 1 181 ? 58.219 2.253 14.668 1.00 16.61 137 PHE A CA 1
ATOM 1343 C C . PHE A 1 181 ? 58.990 3.453 14.118 1.00 16.45 137 PHE A C 1
ATOM 1344 O O . PHE A 1 181 ? 59.424 3.456 12.978 1.00 20.57 137 PHE A O 1
ATOM 1352 N N . ASP A 1 182 ? 59.123 4.492 14.922 1.00 13.78 138 ASP A N 1
ATOM 1353 C CA . ASP A 1 182 ? 59.906 5.615 14.522 1.00 12.16 138 ASP A CA 1
ATOM 1354 C C . ASP A 1 182 ? 61.406 5.279 14.247 1.00 17.37 138 ASP A C 1
ATOM 1355 O O . ASP A 1 182 ? 61.975 5.751 13.251 1.00 20.26 138 ASP A O 1
ATOM 1360 N N . ASN A 1 183 ? 62.031 4.441 15.081 1.00 26.43 139 ASN A N 1
ATOM 1361 C CA . ASN A 1 183 ? 63.437 4.034 14.954 1.00 43.81 139 ASN A CA 1
ATOM 1362 C C . ASN A 1 183 ? 63.683 3.143 13.711 1.00 24.13 139 ASN A C 1
ATOM 1363 O O . ASN A 1 183 ? 64.675 3.192 12.966 1.00 19.71 139 ASN A O 1
ATOM 1368 N N . LEU A 1 184 ? 62.673 2.362 13.405 1.00 19.49 140 LEU A N 1
ATOM 1369 C CA . LEU A 1 184 ? 62.722 1.532 12.216 1.00 22.50 140 LEU A CA 1
ATOM 1370 C C . LEU A 1 184 ? 62.738 2.384 10.977 1.00 18.02 140 LEU A C 1
ATOM 1371 O O . LEU A 1 184 ? 63.503 2.119 10.050 1.00 23.90 140 LEU A O 1
ATOM 1376 N N . TRP A 1 185 ? 61.844 3.376 10.984 1.00 15.98 141 TRP A N 1
ATOM 1377 C CA . TRP A 1 185 ? 61.726 4.334 9.910 1.00 33.78 141 TRP A CA 1
ATOM 1378 C C . TRP A 1 185 ? 63.001 5.170 9.792 1.00 27.11 141 TRP A C 1
ATOM 1379 O O . TRP A 1 185 ? 63.508 5.392 8.690 1.00 22.98 141 TRP A O 1
ATOM 1390 N N . ASP A 1 186 ? 63.469 5.647 10.951 1.00 15.75 142 ASP A N 1
ATOM 1391 C CA . ASP A 1 186 ? 64.683 6.430 11.018 1.00 24.21 142 ASP A CA 1
ATOM 1392 C C . ASP A 1 186 ? 65.889 5.716 10.465 1.00 25.56 142 ASP A C 1
ATOM 1393 O O . ASP A 1 186 ? 66.650 6.379 9.779 1.00 27.14 142 ASP A O 1
ATOM 1398 N N . GLN A 1 187 ? 65.984 4.387 10.692 1.00 18.65 143 GLN A N 1
ATOM 1399 C CA . GLN A 1 187 ? 67.072 3.570 10.195 1.00 20.34 143 GLN A CA 1
ATOM 1400 C C . GLN A 1 187 ? 66.847 2.978 8.787 1.00 25.76 143 GLN A C 1
ATOM 1401 O O . GLN A 1 187 ? 67.610 2.112 8.364 1.00 33.50 143 GLN A O 1
ATOM 1407 N N . GLY A 1 188 ? 65.775 3.372 8.089 1.00 19.95 144 GLY A N 1
ATOM 1408 C CA . GLY A 1 188 ? 65.492 2.791 6.802 1.00 12.64 144 GLY A CA 1
ATOM 1409 C C . GLY A 1 188 ? 65.254 1.297 6.811 1.00 19.34 144 GLY A C 1
ATOM 1410 O O . GLY A 1 188 ? 65.549 0.640 5.825 1.00 25.29 144 GLY A O 1
ATOM 1411 N N . LEU A 1 189 ? 64.649 0.749 7.882 1.00 17.34 145 LEU A N 1
ATOM 1412 C CA . LEU A 1 189 ? 64.398 -0.680 7.975 1.00 16.57 145 LEU A CA 1
ATOM 1413 C C . LEU A 1 189 ? 63.053 -1.154 7.460 1.00 17.32 145 LEU A C 1
ATOM 1414 O O . LEU A 1 189 ? 62.814 -2.373 7.339 1.00 19.90 145 LEU A O 1
ATOM 1419 N N . VAL A 1 190 ? 62.210 -0.187 7.097 1.00 16.08 146 VAL A N 1
ATOM 1420 C CA . VAL A 1 190 ? 60.915 -0.570 6.551 1.00 19.40 146 VAL A CA 1
ATOM 1421 C C . VAL A 1 190 ? 60.691 0.067 5.172 1.00 14.07 146 VAL A C 1
ATOM 1422 O O . VAL A 1 190 ? 61.122 1.216 4.950 1.00 19.87 146 VAL A O 1
ATOM 1426 N N . SER A 1 191 ? 59.917 -0.578 4.292 1.00 17.83 147 SER A N 1
ATOM 1427 C CA . SER A 1 191 ? 59.681 0.028 2.988 1.00 19.23 147 SER A CA 1
ATOM 1428 C C . SER A 1 191 ? 59.039 1.398 2.936 1.00 30.09 147 SER A C 1
ATOM 1429 O O . SER A 1 191 ? 59.394 2.200 2.083 1.00 21.71 147 SER A O 1
ATOM 1432 N N . GLN A 1 192 ? 58.024 1.630 3.772 1.00 16.32 148 GLN A N 1
ATOM 1433 C CA . GLN A 1 192 ? 57.316 2.900 3.834 1.00 18.06 148 GLN A CA 1
ATOM 1434 C C . GLN A 1 192 ? 56.962 3.162 5.263 1.00 7.91 148 GLN A C 1
ATOM 1435 O O . GLN A 1 192 ? 56.958 2.180 6.038 1.00 15.78 148 GLN A O 1
ATOM 1441 N N . ASP A 1 193 ? 56.677 4.446 5.498 1.00 9.79 149 ASP A N 1
ATOM 1442 C CA . ASP A 1 193 ? 56.329 5.043 6.763 1.00 20.70 149 ASP A CA 1
ATOM 1443 C C . ASP A 1 193 ? 54.881 4.726 7.153 1.00 18.46 149 ASP A C 1
ATOM 1444 O O . ASP A 1 193 ? 54.125 5.615 7.562 1.00 18.40 149 ASP A O 1
ATOM 1449 N N . LEU A 1 194 ? 54.505 3.462 7.079 1.00 11.66 150 LEU A N 1
ATOM 1450 C CA . LEU A 1 194 ? 53.128 3.085 7.467 1.00 17.10 150 LEU A CA 1
ATOM 1451 C C . LEU A 1 194 ? 53.032 1.652 7.953 1.00 20.97 150 LEU A C 1
ATOM 1452 O O . LEU A 1 194 ? 53.978 0.869 7.841 1.00 20.06 150 LEU A O 1
ATOM 1457 N N . PHE A 1 195 ? 51.888 1.247 8.499 1.00 18.25 151 PHE A N 1
ATOM 1458 C CA . PHE A 1 195 ? 51.755 -0.158 8.946 1.00 15.11 151 PHE A CA 1
ATOM 1459 C C . PHE A 1 195 ? 50.274 -0.482 8.897 1.00 7.16 151 PHE A C 1
ATOM 1460 O O . PHE A 1 195 ? 49.492 0.477 8.926 1.00 16.93 151 PHE A O 1
ATOM 1468 N N . SER A 1 196 ? 49.967 -1.807 8.831 1.00 9.74 152 SER A N 1
ATOM 1469 C CA . SER A 1 196 ? 48.593 -2.263 8.715 1.00 16.41 152 SER A CA 1
ATOM 1470 C C . SER A 1 196 ? 48.316 -3.471 9.592 1.00 24.00 152 SER A C 1
ATOM 1471 O O . SER A 1 196 ? 49.213 -4.235 9.967 1.00 17.04 152 SER A O 1
ATOM 1474 N N . VAL A 1 197 ? 47.057 -3.592 10.008 1.00 20.43 153 VAL A N 1
ATOM 1475 C CA . VAL A 1 197 ? 46.672 -4.640 10.919 1.00 11.18 153 VAL A CA 1
ATOM 1476 C C . VAL A 1 197 ? 45.521 -5.421 10.385 1.00 15.86 153 VAL A C 1
ATOM 1477 O O . VAL A 1 197 ? 44.540 -4.839 9.978 1.00 18.03 153 VAL A O 1
ATOM 1481 N N . TYR A 1 198 ? 45.687 -6.732 10.386 1.00 15.30 154 TYR A N 1
ATOM 1482 C CA . TYR A 1 198 ? 44.730 -7.686 9.872 1.00 24.07 154 TYR A CA 1
ATOM 1483 C C . TYR A 1 198 ? 44.448 -8.661 10.986 1.00 22.25 154 TYR A C 1
ATOM 1484 O O . TYR A 1 198 ? 45.389 -9.273 11.474 1.00 19.09 154 TYR A O 1
ATOM 1493 N N . LEU A 1 199 ? 43.179 -8.751 11.418 1.00 25.94 155 LEU A N 1
ATOM 1494 C CA . LEU A 1 199 ? 42.722 -9.665 12.480 1.00 18.37 155 LEU A CA 1
ATOM 1495 C C . LEU A 1 199 ? 41.744 -10.653 11.860 1.00 23.29 155 LEU A C 1
ATOM 1496 O O . LEU A 1 199 ? 40.805 -10.274 11.171 1.00 23.94 155 LEU A O 1
ATOM 1501 N N . SER A 1 200 ? 42.029 -11.913 12.066 1.00 24.55 156 SER A N 1
ATOM 1502 C CA . SER A 1 200 ? 41.275 -13.040 11.572 1.00 39.35 156 SER A CA 1
ATOM 1503 C C . SER A 1 200 ? 40.065 -13.224 12.478 1.00 25.96 156 SER A C 1
ATOM 1504 O O . SER A 1 200 ? 40.172 -12.937 13.683 1.00 58.78 156 SER A O 1
ATOM 1507 N N . GLY A 1 206 ? 44.099 -15.301 14.850 1.00 49.75 162 GLY A N 1
ATOM 1508 C CA . GLY A 1 206 ? 44.970 -14.158 15.124 1.00 38.95 162 GLY A CA 1
ATOM 1509 C C . GLY A 1 206 ? 45.126 -13.161 13.957 1.00 52.24 162 GLY A C 1
ATOM 1510 O O . GLY A 1 206 ? 44.342 -12.264 13.721 1.00 27.51 162 GLY A O 1
ATOM 1511 N N . SER A 1 207 ? 46.157 -13.288 13.180 1.00 61.59 163 SER A N 1
ATOM 1512 C CA . SER A 1 207 ? 46.352 -12.335 12.134 1.00 38.00 163 SER A CA 1
ATOM 1513 C C . SER A 1 207 ? 47.801 -11.852 12.171 1.00 18.53 163 SER A C 1
ATOM 1514 O O . SER A 1 207 ? 48.709 -12.548 12.666 1.00 15.50 163 SER A O 1
ATOM 1515 N N . VAL A 1 208 ? 48.007 -10.643 11.650 1.00 18.08 164 VAL A N 1
ATOM 1516 C CA . VAL A 1 208 ? 49.341 -10.114 11.524 1.00 16.73 164 VAL A CA 1
ATOM 1517 C C . VAL A 1 208 ? 49.321 -8.626 11.621 1.00 35.51 164 VAL A C 1
ATOM 1518 O O . VAL A 1 208 ? 48.341 -7.985 11.279 1.00 20.14 164 VAL A O 1
ATOM 1522 N N . VAL A 1 209 ? 50.437 -8.107 12.082 1.00 16.95 165 VAL A N 1
ATOM 1523 C CA . VAL A 1 209 ? 50.727 -6.715 12.004 1.00 22.33 165 VAL A CA 1
ATOM 1524 C C . VAL A 1 209 ? 51.711 -6.642 10.805 1.00 28.36 165 VAL A C 1
ATOM 1525 O O . VAL A 1 209 ? 52.688 -7.382 10.793 1.00 18.87 165 VAL A O 1
ATOM 1529 N N . LEU A 1 210 ? 51.414 -5.894 9.740 1.00 16.53 166 LEU A N 1
ATOM 1530 C CA . LEU A 1 210 ? 52.319 -5.766 8.588 1.00 20.54 166 LEU A CA 1
ATOM 1531 C C . LEU A 1 210 ? 53.130 -4.498 8.701 1.00 21.76 166 LEU A C 1
ATOM 1532 O O . LEU A 1 210 ? 52.588 -3.411 8.544 1.00 19.31 166 LEU A O 1
ATOM 1537 N N . LEU A 1 211 ? 54.428 -4.601 8.920 1.00 21.79 167 LEU A N 1
ATOM 1538 C CA . LEU A 1 211 ? 55.222 -3.397 9.044 1.00 24.74 167 LEU A CA 1
ATOM 1539 C C . LEU A 1 211 ? 55.716 -2.887 7.672 1.00 19.08 167 LEU A C 1
ATOM 1540 O O . LEU A 1 211 ? 56.370 -3.630 6.939 1.00 22.38 167 LEU A O 1
ATOM 1545 N N . GLY A 1 212 ? 55.458 -1.615 7.350 1.00 18.71 168 GLY A N 1
ATOM 1546 C CA . GLY A 1 212 ? 55.915 -0.961 6.115 1.00 13.94 168 GLY A CA 1
ATOM 1547 C C . GLY A 1 212 ? 55.182 -1.415 4.870 1.00 18.72 168 GLY A C 1
ATOM 1548 O O . GLY A 1 212 ? 55.610 -1.131 3.775 1.00 25.96 168 GLY A O 1
ATOM 1549 N N . GLY A 1 213 ? 54.019 -2.070 5.002 1.00 21.83 169 GLY A N 1
ATOM 1550 C CA . GLY A 1 213 ? 53.289 -2.480 3.795 1.00 22.10 169 GLY A CA 1
ATOM 1551 C C . GLY A 1 213 ? 51.758 -2.494 3.907 1.00 23.43 169 GLY A C 1
ATOM 1552 O O . GLY A 1 213 ? 51.142 -2.403 4.950 1.00 18.86 169 GLY A O 1
ATOM 1553 N N . ILE A 1 214 ? 51.143 -2.629 2.762 1.00 20.68 170 ILE A N 1
ATOM 1554 C CA . ILE A 1 214 ? 49.706 -2.776 2.606 1.00 24.45 170 ILE A CA 1
ATOM 1555 C C . ILE A 1 214 ? 49.492 -3.983 1.728 1.00 28.89 170 ILE A C 1
ATOM 1556 O O . ILE A 1 214 ? 50.084 -4.035 0.656 1.00 42.21 170 ILE A O 1
ATOM 1561 N N . ASP A 1 215 ? 48.679 -4.947 2.164 1.00 18.84 171 ASP A N 1
ATOM 1562 C CA . ASP A 1 215 ? 48.419 -6.121 1.334 1.00 17.46 171 ASP A CA 1
ATOM 1563 C C . ASP A 1 215 ? 46.947 -6.286 0.895 1.00 27.03 171 ASP A C 1
ATOM 1564 O O . ASP A 1 215 ? 46.063 -6.687 1.660 1.00 24.54 171 ASP A O 1
ATOM 1569 N N . SER A 1 216 ? 46.707 -6.041 -0.392 1.00 25.15 172 SER A N 1
ATOM 1570 C CA . SER A 1 216 ? 45.394 -6.161 -1.014 1.00 26.24 172 SER A CA 1
ATOM 1571 C C . SER A 1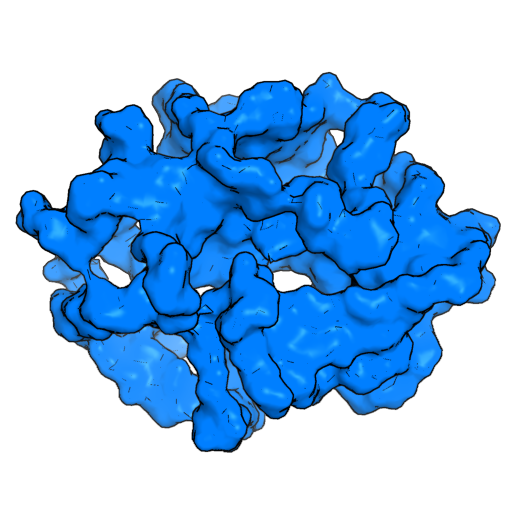 216 ? 44.705 -7.496 -0.747 1.00 15.63 172 SER A C 1
ATOM 1572 O O . SER A 1 216 ? 43.512 -7.652 -0.951 1.00 31.27 172 SER A O 1
ATOM 1575 N N . SER A 1 217 ? 45.431 -8.491 -0.297 1.00 14.20 173 SER A N 1
ATOM 1576 C CA . SER A 1 217 ? 44.810 -9.770 -0.040 1.00 25.63 173 SER A CA 1
ATOM 1577 C C . SER A 1 217 ? 43.918 -9.713 1.165 1.00 30.61 173 SER A C 1
ATOM 1578 O O . SER A 1 217 ? 43.228 -10.671 1.478 1.00 27.34 173 SER A O 1
ATOM 1581 N N . TYR A 1 218 ? 44.137 -8.710 1.979 1.00 20.61 174 TYR A N 1
ATOM 1582 C CA . TYR A 1 218 ? 43.434 -8.666 3.216 1.00 25.15 174 TYR A CA 1
ATOM 1583 C C . TYR A 1 218 ? 42.101 -7.936 3.176 1.00 34.67 174 TYR A C 1
ATOM 1584 O O . TYR A 1 218 ? 41.356 -7.965 4.151 1.00 30.38 174 TYR A O 1
ATOM 1593 N N . TYR A 1 219 ? 41.761 -7.300 2.054 1.00 16.54 175 TYR A N 1
ATOM 1594 C CA . TYR A 1 219 ? 40.515 -6.538 1.977 1.00 23.66 175 TYR A CA 1
ATOM 1595 C C . TYR A 1 219 ? 39.861 -6.622 0.623 1.00 36.97 175 TYR A C 1
ATOM 1596 O O . TYR A 1 219 ? 40.474 -7.103 -0.303 1.00 21.08 175 TYR A O 1
ATOM 1605 N N . THR A 1 220 ? 38.633 -6.121 0.512 1.00 28.84 176 THR A N 1
ATOM 1606 C CA . THR A 1 220 ? 37.872 -6.097 -0.730 1.00 16.27 176 THR A CA 1
ATOM 1607 C C . THR A 1 220 ? 37.402 -4.699 -0.989 1.00 10.79 176 THR A C 1
ATOM 1608 O O . THR A 1 220 ? 37.287 -3.828 -0.116 1.00 29.11 176 THR A O 1
ATOM 1612 N N . GLY A 1 221 ? 37.223 -4.358 -2.229 1.00 26.65 177 GLY A N 1
ATOM 1613 C CA . GLY A 1 221 ? 36.893 -2.961 -2.419 1.00 16.33 177 GLY A CA 1
ATOM 1614 C C . GLY A 1 221 ? 38.135 -2.053 -2.415 1.00 33.42 177 GLY A C 1
ATOM 1615 O O . GLY A 1 221 ? 39.267 -2.486 -2.605 1.00 45.90 177 GLY A O 1
ATOM 1616 N N . SER A 1 222 ? 37.905 -0.760 -2.255 1.00 28.59 178 SER A N 1
ATOM 1617 C CA . SER A 1 222 ? 38.978 0.222 -2.211 1.00 31.80 178 SER A CA 1
ATOM 1618 C C . SER A 1 222 ? 39.159 0.694 -0.799 1.00 41.81 178 SER A C 1
ATOM 1619 O O . SER A 1 222 ? 38.284 0.592 0.045 1.00 38.06 178 SER A O 1
ATOM 1622 N N . LEU A 1 223 ? 40.317 1.197 -0.521 1.00 32.83 179 LEU A N 1
ATOM 1623 C CA . LEU A 1 223 ? 40.523 1.673 0.810 1.00 20.94 179 LEU A CA 1
ATOM 1624 C C . LEU A 1 223 ? 39.940 3.051 0.917 1.00 22.41 179 LEU A C 1
ATOM 1625 O O . LEU A 1 223 ? 40.146 3.859 0.016 1.00 28.51 179 LEU A O 1
ATOM 1630 N N . ASN A 1 224 ? 39.373 3.377 2.066 1.00 27.75 180 ASN A N 1
ATOM 1631 C CA . ASN A 1 224 ? 38.928 4.734 2.263 1.00 25.58 180 ASN A CA 1
ATOM 1632 C C . ASN A 1 224 ? 39.866 5.466 3.207 1.00 25.35 180 ASN A C 1
ATOM 1633 O O . ASN A 1 224 ? 40.071 4.977 4.309 1.00 23.86 180 ASN A O 1
ATOM 1638 N N . TRP A 1 225 ? 40.433 6.621 2.801 1.00 19.22 181 TRP A N 1
ATOM 1639 C CA . TRP A 1 225 ? 41.369 7.368 3.658 1.00 28.57 181 TRP A CA 1
ATOM 1640 C C . TRP A 1 225 ? 40.712 8.420 4.558 1.00 24.09 181 TRP A C 1
ATOM 1641 O O . TRP A 1 225 ? 39.928 9.270 4.146 1.00 32.80 181 TRP A O 1
ATOM 1652 N N . VAL A 1 226 ? 41.078 8.414 5.822 1.00 17.94 182 VAL A N 1
ATOM 1653 C CA . VAL A 1 226 ? 40.545 9.407 6.759 1.00 22.89 182 VAL A CA 1
ATOM 1654 C C . VAL A 1 226 ? 41.756 10.112 7.401 1.00 24.32 182 VAL A C 1
ATOM 1655 O O . VAL A 1 226 ? 42.659 9.420 7.904 1.00 21.58 182 VAL A O 1
ATOM 1659 N N . PRO A 1 227 ? 41.745 11.450 7.465 1.00 28.89 183 PRO A N 1
ATOM 1660 C CA . PRO A 1 227 ? 42.802 12.187 8.118 1.00 27.38 183 PRO A CA 1
ATOM 1661 C C . PRO A 1 227 ? 42.780 11.988 9.604 1.00 28.72 183 PRO A C 1
ATOM 1662 O O . PRO A 1 227 ? 41.724 11.854 10.190 1.00 32.22 183 PRO A O 1
ATOM 1666 N N . VAL A 1 228 ? 43.950 12.017 10.188 1.00 21.10 184 VAL A N 1
ATOM 1667 C CA . VAL A 1 228 ? 44.057 11.943 11.596 1.00 14.91 184 VAL A CA 1
ATOM 1668 C C . VAL A 1 228 ? 43.717 13.332 12.070 1.00 25.13 184 VAL A C 1
ATOM 1669 O O . VAL A 1 228 ? 44.268 14.298 11.544 1.00 23.48 184 VAL A O 1
ATOM 1673 N N . SER A 1 229 ? 42.781 13.446 13.019 1.00 33.21 185 SER A N 1
ATOM 1674 C CA . SER A 1 229 ? 42.319 14.756 13.474 1.00 23.94 185 SER A CA 1
ATOM 1675 C C . SER A 1 229 ? 43.124 15.433 14.574 1.00 20.81 185 SER A C 1
ATOM 1676 O O . SER A 1 229 ? 43.182 16.642 14.628 1.00 32.71 185 SER A O 1
ATOM 1679 N N . VAL A 1 230 ? 43.742 14.659 15.434 1.00 23.46 186 VAL A N 1
ATOM 1680 C CA . VAL A 1 230 ? 44.611 15.160 16.484 1.00 33.02 186 VAL A CA 1
ATOM 1681 C C . VAL A 1 230 ? 45.764 14.173 16.568 1.00 56.44 186 VAL A C 1
ATOM 1682 O O . VAL A 1 230 ? 45.542 12.978 16.818 1.00 31.85 186 VAL A O 1
ATOM 1686 N N . GLU A 1 231 ? 46.987 14.643 16.298 1.00 28.13 187 GLU A N 1
ATOM 1687 C CA . GLU A 1 231 ? 48.138 13.747 16.330 1.00 42.54 187 GLU A CA 1
ATOM 1688 C C . GLU A 1 231 ? 48.606 13.418 17.741 1.00 41.07 187 GLU A C 1
ATOM 1689 O O . GLU A 1 231 ? 48.936 14.310 18.522 1.00 42.39 187 GLU A O 1
ATOM 1695 N N . GLY A 1 232 ? 48.652 12.130 18.056 1.00 25.83 188 GLY A N 1
ATOM 1696 C CA . GLY A 1 232 ? 49.029 11.693 19.390 1.00 16.75 188 GLY A CA 1
ATOM 1697 C C . GLY A 1 232 ? 48.520 10.282 19.487 1.00 25.01 188 GLY A C 1
ATOM 1698 O O . GLY A 1 232 ? 49.306 9.343 19.426 1.00 27.23 188 GLY A O 1
ATOM 1699 N N . TYR A 1 233 ? 47.190 10.114 19.541 1.00 27.70 189 TYR A N 1
ATOM 1700 C CA . TYR A 1 233 ? 46.604 8.779 19.432 1.00 12.65 189 TYR A CA 1
ATOM 1701 C C . TYR A 1 233 ? 46.252 8.730 17.954 1.00 10.52 189 TYR A C 1
ATOM 1702 O O . TYR A 1 233 ? 46.407 9.775 17.277 1.00 18.34 189 TYR A O 1
ATOM 1711 N N . TRP A 1 234 ? 45.800 7.570 17.454 1.00 13.20 190 TRP A N 1
ATOM 1712 C CA . TRP A 1 234 ? 45.321 7.474 16.059 1.00 12.28 190 TRP A CA 1
ATOM 1713 C C . TRP A 1 234 ? 43.819 7.858 16.112 1.00 21.25 190 TRP A C 1
ATOM 1714 O O . TRP A 1 234 ? 42.897 7.016 16.220 1.00 17.95 190 TRP A O 1
ATOM 1725 N N . GLN A 1 235 ? 43.614 9.164 16.176 1.00 25.48 191 GLN A N 1
ATOM 1726 C CA . GLN A 1 235 ? 42.343 9.814 16.374 1.00 14.70 191 GLN A CA 1
ATOM 1727 C C . GLN A 1 235 ? 41.755 10.329 15.084 1.00 20.07 191 GLN A C 1
ATOM 1728 O O . GLN A 1 235 ? 42.425 11.042 14.335 1.00 20.61 191 GLN A O 1
ATOM 1734 N N . ILE A 1 236 ? 40.473 9.972 14.847 1.00 18.94 192 ILE A N 1
ATOM 1735 C CA . ILE A 1 236 ? 39.687 10.393 13.668 1.00 21.91 192 ILE A CA 1
ATOM 1736 C C . ILE A 1 236 ? 38.331 11.054 14.072 1.00 29.67 192 ILE A C 1
ATOM 1737 O O . ILE A 1 236 ? 37.987 11.113 15.246 1.00 24.98 192 ILE A O 1
ATOM 1742 N N . THR A 1 237 ? 37.625 11.650 13.100 1.00 20.63 193 THR A N 1
ATOM 1743 C CA . THR A 1 237 ? 36.307 12.258 13.243 1.00 18.51 193 THR A CA 1
ATOM 1744 C C . THR A 1 237 ? 35.314 11.260 12.793 1.00 22.86 193 THR A C 1
ATOM 1745 O O . THR A 1 237 ? 35.427 10.704 11.696 1.00 32.07 193 THR A O 1
ATOM 1749 N N . LEU A 1 238 ? 34.349 11.036 13.664 1.00 22.64 194 LEU A N 1
ATOM 1750 C CA . LEU A 1 238 ? 33.252 10.113 13.403 1.00 22.44 194 LEU A CA 1
ATOM 1751 C C . LEU A 1 238 ? 32.034 10.987 12.973 1.00 23.60 194 LEU A C 1
ATOM 1752 O O . LEU A 1 238 ? 31.872 12.128 13.484 1.00 20.61 194 LEU A O 1
ATOM 1757 N N . ASP A 1 239 ? 31.195 10.540 12.014 1.00 22.77 195 ASP A N 1
ATOM 1758 C CA . ASP A 1 239 ? 30.088 11.439 11.619 1.00 24.48 195 ASP A CA 1
ATOM 1759 C C . ASP A 1 239 ? 28.805 11.175 12.379 1.00 38.69 195 ASP A C 1
ATOM 1760 O O . ASP A 1 239 ? 28.036 12.077 12.696 1.00 34.37 195 ASP A O 1
ATOM 1765 N N . SER A 1 240 ? 28.563 9.904 12.654 1.00 27.58 196 SER A N 1
ATOM 1766 C CA . SER A 1 240 ? 27.373 9.539 13.381 1.00 28.70 196 SER A CA 1
ATOM 1767 C C . SER A 1 240 ? 27.375 8.073 13.700 1.00 33.49 196 SER A C 1
ATOM 1768 O O . SER A 1 240 ? 28.041 7.280 13.061 1.00 30.54 196 SER A O 1
ATOM 1771 N N . ILE A 1 241 ? 26.520 7.709 14.620 1.00 18.25 197 ILE A N 1
ATOM 1772 C CA . ILE A 1 241 ? 26.326 6.323 14.939 1.00 20.01 197 ILE A CA 1
ATOM 1773 C C . ILE A 1 241 ? 24.805 6.052 14.878 1.00 30.08 197 ILE A C 1
ATOM 1774 O O . ILE A 1 241 ? 23.990 6.720 15.536 1.00 19.79 197 ILE A O 1
ATOM 1779 N N . THR A 1 242 ? 24.417 5.032 14.109 1.00 23.58 198 THR A N 1
ATOM 1780 C CA . THR A 1 242 ? 23.007 4.657 14.000 1.00 23.60 198 THR A CA 1
ATOM 1781 C C . THR A 1 242 ? 22.755 3.199 14.406 1.00 43.30 198 THR A C 1
ATOM 1782 O O . THR A 1 242 ? 23.644 2.356 14.341 1.00 28.66 198 THR A O 1
ATOM 1786 N N . MET A 1 243 ? 21.547 2.886 14.857 1.00 23.47 199 MET A N 1
ATOM 1787 C CA . MET A 1 243 ? 21.247 1.516 15.256 1.00 21.66 199 MET A CA 1
ATOM 1788 C C . MET A 1 243 ? 20.062 0.912 14.521 1.00 47.16 199 MET A C 1
ATOM 1789 O O . MET A 1 243 ? 20.076 -0.233 14.067 1.00 61.79 199 MET A O 1
ATOM 1794 N N . ASP A 1 244 ? 18.989 1.629 14.351 1.00 40.03 200 ASP A N 1
ATOM 1795 C CA . ASP A 1 244 ? 18.014 0.914 13.557 1.00 58.89 200 ASP A CA 1
ATOM 1796 C C . ASP A 1 244 ? 17.520 1.901 12.592 1.00 48.26 200 ASP A C 1
ATOM 1797 O O . ASP A 1 244 ? 16.331 2.090 12.465 1.00 56.71 200 ASP A O 1
ATOM 1802 N N . GLY A 1 245 ? 18.428 2.610 11.989 1.00 42.53 201 GLY A N 1
ATOM 1803 C CA . GLY A 1 245 ? 18.007 3.669 11.113 1.00 37.81 201 GLY A CA 1
ATOM 1804 C C . GLY A 1 245 ? 17.974 4.936 11.960 1.00 41.10 201 GLY A C 1
ATOM 1805 O O . GLY A 1 245 ? 18.069 6.046 11.427 1.00 53.25 201 GLY A O 1
ATOM 1806 N N . GLU A 1 246 ? 17.960 4.732 13.299 1.00 35.65 202 GLU A N 1
ATOM 1807 C CA . GLU A 1 246 ? 17.944 5.810 14.302 1.00 31.15 202 GLU A CA 1
ATOM 1808 C C . GLU A 1 246 ? 19.325 6.209 14.774 1.00 23.46 202 GLU A C 1
ATOM 1809 O O . GLU A 1 246 ? 20.127 5.329 15.098 1.00 24.95 202 GLU A O 1
ATOM 1815 N N . THR A 1 247 ? 19.518 7.520 14.946 1.00 24.47 203 THR A N 1
ATOM 1816 C CA . THR A 1 247 ? 20.735 8.078 15.495 1.00 22.12 203 THR A CA 1
ATOM 1817 C C . THR A 1 247 ? 20.792 7.815 16.958 1.00 32.96 203 THR A C 1
ATOM 1818 O O . THR A 1 247 ? 19.895 8.206 17.660 1.00 30.84 203 THR A O 1
ATOM 1822 N N . ILE A 1 248 ? 21.801 7.105 17.418 1.00 23.91 204 ILE A N 1
ATOM 1823 C CA . ILE A 1 248 ? 21.843 6.738 18.823 1.00 14.60 204 ILE A CA 1
ATOM 1824 C C . ILE A 1 248 ? 22.917 7.444 19.628 1.00 22.05 204 ILE A C 1
ATOM 1825 O O . ILE A 1 248 ? 22.900 7.383 20.862 1.00 19.02 204 ILE A O 1
ATOM 1830 N N . ALA A 1 249 ? 23.888 8.049 18.929 1.00 17.40 205 ALA A N 1
ATOM 1831 C CA . ALA A 1 249 ? 24.973 8.730 19.596 1.00 18.73 205 ALA A CA 1
ATOM 1832 C C . ALA A 1 249 ? 25.738 9.508 18.538 1.00 23.35 205 ALA A C 1
ATOM 1833 O O . ALA A 1 249 ? 25.393 9.422 17.356 1.00 26.31 205 ALA A O 1
ATOM 1835 N N . CYS A 1 250 ? 26.734 10.282 18.969 1.00 18.90 206 CYS A N 1
ATOM 1836 C CA . CYS A 1 250 ? 27.583 11.018 18.055 1.00 28.11 206 CYS A CA 1
ATOM 1837 C C . CYS A 1 250 ? 26.783 11.888 17.130 1.00 25.64 206 CYS A C 1
ATOM 1838 O O . CYS A 1 250 ? 27.099 11.932 15.934 1.00 21.04 206 CYS A O 1
ATOM 1841 N N . SER A 1 251 ? 25.756 12.557 17.676 1.00 31.15 207 SER A N 1
ATOM 1842 C CA . SER A 1 251 ? 24.899 13.389 16.840 1.00 22.92 207 SER A CA 1
ATOM 1843 C C . SER A 1 251 ? 25.602 14.640 16.289 1.00 14.97 207 SER A C 1
ATOM 1844 O O . SER A 1 251 ? 26.239 15.402 17.011 1.00 26.02 207 SER A O 1
ATOM 1847 N N . GLY A 1 252 ? 25.603 14.835 14.999 1.00 25.03 208 GLY A N 1
ATOM 1848 C CA . GLY A 1 252 ? 26.337 15.990 14.560 1.00 26.96 208 GLY A CA 1
ATOM 1849 C C . GLY A 1 252 ? 27.862 15.800 14.664 1.00 30.32 208 GLY A C 1
ATOM 1850 O O . GLY A 1 252 ? 28.609 16.764 14.687 1.00 25.67 208 GLY A O 1
ATOM 1851 N N . GLY A 1 253 ? 28.343 14.565 14.688 1.00 21.92 209 GLY A N 1
ATOM 1852 C CA . GLY A 1 253 ? 29.778 14.310 14.696 1.00 23.85 209 GLY A CA 1
ATOM 1853 C C . GLY A 1 253 ? 30.443 14.119 16.057 1.00 36.86 209 GLY A C 1
ATOM 1854 O O . GLY A 1 253 ? 29.965 14.563 17.085 1.00 26.40 209 GLY A O 1
ATOM 1855 N N . CYS A 1 254 ? 31.588 13.449 16.085 1.00 24.05 210 CYS A N 1
ATOM 1856 C CA . CYS A 1 254 ? 32.294 13.249 17.355 1.00 34.66 210 CYS A CA 1
ATOM 1857 C C . CYS A 1 254 ? 33.719 12.726 17.084 1.00 31.52 210 CYS A C 1
ATOM 1858 O O . CYS A 1 254 ? 34.071 12.528 15.937 1.00 21.49 210 CYS A O 1
ATOM 1861 N N . GLN A 1 255 ? 34.523 12.450 18.110 1.00 24.18 211 GLN A N 1
ATOM 1862 C CA . GLN A 1 255 ? 35.869 11.900 17.926 1.00 25.96 211 GLN A CA 1
ATOM 1863 C C . GLN A 1 255 ? 35.956 10.379 18.167 1.00 24.16 211 GLN A C 1
ATOM 1864 O O . GLN A 1 255 ? 35.211 9.859 18.967 1.00 22.78 211 GLN A O 1
ATOM 1870 N N . ALA A 1 256 ? 36.846 9.626 17.490 1.00 19.99 212 ALA A N 1
ATOM 1871 C CA . ALA A 1 256 ? 37.050 8.157 17.743 1.00 19.84 212 ALA A CA 1
ATOM 1872 C C . ALA A 1 256 ? 38.558 7.788 17.770 1.00 33.65 212 ALA A C 1
ATOM 1873 O O . ALA A 1 256 ? 39.342 8.330 16.982 1.00 26.43 212 ALA A O 1
ATOM 1875 N N . ILE A 1 257 ? 38.992 6.884 18.656 1.00 20.44 213 ILE A N 1
ATOM 1876 C CA . ILE A 1 257 ? 40.413 6.501 18.701 1.00 15.98 213 ILE A CA 1
ATOM 1877 C C . ILE A 1 257 ? 40.541 5.062 18.267 1.00 21.66 213 ILE A C 1
ATOM 1878 O O . ILE A 1 257 ? 39.770 4.266 18.790 1.00 14.42 213 ILE A O 1
ATOM 1883 N N . VAL A 1 258 ? 41.468 4.714 17.326 1.00 12.85 214 VAL A N 1
ATOM 1884 C CA . VAL A 1 258 ? 41.606 3.341 16.872 1.00 10.68 214 VAL A CA 1
ATOM 1885 C C . VAL A 1 258 ? 42.591 2.730 17.807 1.00 18.94 214 VAL A C 1
ATOM 1886 O O . VAL A 1 258 ? 43.710 3.222 17.888 1.00 18.07 214 VAL A O 1
ATOM 1890 N N . ASP A 1 259 ? 42.136 1.742 18.565 1.00 11.66 215 ASP A N 1
ATOM 1891 C CA . ASP A 1 259 ? 42.933 1.125 19.605 1.00 18.05 215 ASP A CA 1
ATOM 1892 C C . ASP A 1 259 ? 43.000 -0.402 19.631 1.00 19.60 215 ASP A C 1
ATOM 1893 O O . ASP A 1 259 ? 42.097 -1.106 20.137 1.00 16.44 215 ASP A O 1
ATOM 1898 N N . THR A 1 260 ? 44.156 -0.929 19.155 1.00 16.33 216 THR A N 1
ATOM 1899 C CA . THR A 1 260 ? 44.410 -2.370 19.174 1.00 19.70 216 THR A CA 1
ATOM 1900 C C . THR A 1 260 ? 44.601 -2.907 20.608 1.00 9.29 216 THR A C 1
ATOM 1901 O O . THR A 1 260 ? 44.585 -4.118 20.810 1.00 17.10 216 THR A O 1
ATOM 1905 N N . GLY A 1 261 ? 44.850 -2.068 21.600 1.00 15.76 217 GLY A N 1
ATOM 1906 C CA . GLY A 1 261 ? 45.067 -2.664 22.924 1.00 13.84 217 GLY A CA 1
ATOM 1907 C C . GLY A 1 261 ? 43.768 -3.028 23.683 1.00 23.27 217 GLY A C 1
ATOM 1908 O O . GLY A 1 261 ? 43.758 -3.335 24.894 1.00 22.29 217 GLY A O 1
ATOM 1909 N N . THR A 1 262 ? 42.632 -2.905 23.004 1.00 28.22 218 THR A N 1
ATOM 1910 C CA . THR A 1 262 ? 41.359 -3.280 23.640 1.00 20.32 218 THR A CA 1
ATOM 1911 C C . THR A 1 262 ? 40.455 -4.060 22.699 1.00 17.08 218 THR A C 1
ATOM 1912 O O . THR A 1 262 ? 40.387 -3.819 21.473 1.00 18.33 218 THR A O 1
ATOM 1916 N N . SER A 1 263 ? 39.709 -5.003 23.240 1.00 17.47 219 SER A N 1
ATOM 1917 C CA . SER A 1 263 ? 38.864 -5.686 22.285 1.00 30.34 219 SER A CA 1
ATOM 1918 C C . SER A 1 263 ? 37.495 -5.022 22.106 1.00 28.88 219 SER A C 1
ATOM 1919 O O . SER A 1 263 ? 36.771 -5.298 21.132 1.00 26.43 219 SER A O 1
ATOM 1922 N N . LEU A 1 264 ? 37.128 -4.126 23.021 1.00 16.61 220 LEU A N 1
ATOM 1923 C CA . LEU A 1 264 ? 35.747 -3.649 22.980 1.00 20.36 220 LEU A CA 1
ATOM 1924 C C . LEU A 1 264 ? 35.464 -2.323 22.285 1.00 34.40 220 LEU A C 1
ATOM 1925 O O . LEU A 1 264 ? 36.340 -1.490 22.084 1.00 31.70 220 LEU A O 1
ATOM 1930 N N . LEU A 1 265 ? 34.182 -2.069 21.996 1.00 18.84 221 LEU A N 1
ATOM 1931 C CA . LEU A 1 265 ? 33.756 -0.746 21.527 1.00 18.51 221 LEU A CA 1
ATOM 1932 C C . LEU A 1 265 ? 33.493 0.050 22.817 1.00 24.22 221 LEU A C 1
ATOM 1933 O O . LEU A 1 265 ? 32.779 -0.402 23.721 1.00 21.93 221 LEU A O 1
ATOM 1938 N N . THR A 1 266 ? 34.128 1.196 23.008 1.00 14.32 222 THR A N 1
ATOM 1939 C CA . THR A 1 266 ? 33.889 1.844 24.306 1.00 18.48 222 THR A CA 1
ATOM 1940 C C . THR A 1 266 ? 33.351 3.214 24.018 1.00 41.40 222 THR A C 1
ATOM 1941 O O . THR A 1 266 ? 33.845 3.818 23.082 1.00 21.65 222 THR A O 1
ATOM 1945 N N . GLY A 1 267 ? 32.358 3.684 24.772 1.00 19.22 223 GLY A N 1
ATOM 1946 C CA . GLY A 1 267 ? 31.770 4.984 24.538 1.00 21.28 223 GLY A CA 1
ATOM 1947 C C . GLY A 1 267 ? 31.181 5.546 25.817 1.00 19.44 223 GLY A C 1
ATOM 1948 O O . GLY A 1 267 ? 31.297 4.963 26.898 1.00 20.01 223 GLY A O 1
ATOM 1949 N N . PRO A 1 268 ? 30.570 6.724 25.700 1.00 21.19 224 PRO A N 1
ATOM 1950 C CA . PRO A 1 268 ? 29.996 7.359 26.900 1.00 25.44 224 PRO A CA 1
ATOM 1951 C C . PRO A 1 268 ? 28.946 6.451 27.571 1.00 17.90 224 PRO A C 1
ATOM 1952 O O . PRO A 1 268 ? 28.127 5.740 26.960 1.00 18.28 224 PRO A O 1
ATOM 1956 N N . THR A 1 269 ? 29.050 6.409 28.869 1.00 16.54 225 THR A N 1
ATOM 1957 C CA . THR A 1 269 ? 28.202 5.613 29.691 1.00 21.97 225 THR A CA 1
ATOM 1958 C C . THR A 1 269 ? 26.743 5.481 29.318 1.00 16.05 225 THR A C 1
ATOM 1959 O O . THR A 1 269 ? 26.190 4.371 29.257 1.00 23.78 225 THR A O 1
ATOM 1963 N N . SER A 1 270 ? 26.159 6.626 29.036 1.00 29.27 226 SER A N 1
ATOM 1964 C CA . SER A 1 270 ? 24.733 6.744 28.701 1.00 29.78 226 SER A CA 1
ATOM 1965 C C . SER A 1 270 ? 24.316 6.105 27.385 1.00 34.16 226 SER A C 1
ATOM 1966 O O . SER A 1 270 ? 23.311 5.367 27.311 1.00 29.23 226 SER A O 1
ATOM 1969 N N . ALA A 1 271 ? 25.115 6.394 26.351 1.00 23.23 227 ALA A N 1
ATOM 1970 C CA . ALA A 1 271 ? 24.838 5.821 25.053 1.00 15.89 227 ALA A CA 1
ATOM 1971 C C . ALA A 1 271 ? 24.918 4.345 25.204 1.00 15.15 227 ALA A C 1
ATOM 1972 O O . ALA A 1 271 ? 24.090 3.594 24.699 1.00 28.37 227 ALA A O 1
ATOM 1974 N N . ILE A 1 272 ? 25.964 3.946 25.933 1.00 23.12 228 ILE A N 1
ATOM 1975 C CA . ILE A 1 272 ? 26.234 2.530 26.159 1.00 23.11 228 ILE A CA 1
ATOM 1976 C C . ILE A 1 272 ? 25.120 1.816 26.941 1.00 21.24 228 ILE A C 1
ATOM 1977 O O . ILE A 1 272 ? 24.711 0.697 26.562 1.00 16.82 228 ILE A O 1
ATOM 1982 N N . ALA A 1 273 ? 24.686 2.438 28.061 1.00 27.37 229 ALA A N 1
ATOM 1983 C CA . ALA A 1 273 ? 23.619 1.861 28.876 1.00 21.26 229 ALA A CA 1
ATOM 1984 C C . ALA A 1 273 ? 22.392 1.634 27.978 1.00 15.48 229 ALA A C 1
ATOM 1985 O O . ALA A 1 273 ? 21.743 0.586 27.980 1.00 24.67 229 ALA A O 1
ATOM 1987 N N . ASN A 1 274 ? 22.130 2.586 27.103 1.00 18.06 230 ASN A N 1
ATOM 1988 C CA . ASN A 1 274 ? 20.993 2.405 26.197 1.00 16.46 230 ASN A CA 1
ATOM 1989 C C . ASN A 1 274 ? 21.133 1.195 25.248 1.00 24.93 230 ASN A C 1
ATOM 1990 O O . ASN A 1 274 ? 20.173 0.415 25.027 1.00 24.00 230 ASN A O 1
ATOM 1995 N N . ILE A 1 275 ? 22.324 1.082 24.623 1.00 35.37 231 ILE A N 1
ATOM 1996 C CA . ILE A 1 275 ? 22.640 -0.003 23.693 1.00 19.01 231 ILE A CA 1
ATOM 1997 C C . ILE A 1 275 ? 22.546 -1.332 24.386 1.00 23.95 231 ILE A C 1
ATOM 1998 O O . ILE A 1 275 ? 21.959 -2.240 23.844 1.00 24.83 231 ILE A O 1
ATOM 2003 N N . GLN A 1 276 ? 23.080 -1.429 25.601 1.00 16.81 232 GLN A N 1
ATOM 2004 C CA . GLN A 1 276 ? 23.042 -2.700 26.336 1.00 16.06 232 GLN A CA 1
ATOM 2005 C C . GLN A 1 276 ? 21.631 -3.196 26.612 1.00 21.88 232 GLN A C 1
ATOM 2006 O O . GLN A 1 276 ? 21.385 -4.403 26.540 1.00 23.51 232 GLN A O 1
ATOM 2012 N N . SER A 1 277 ? 20.773 -2.237 26.985 1.00 26.50 233 SER A N 1
ATOM 2013 C CA . SER A 1 277 ? 19.370 -2.483 27.254 1.00 30.44 233 SER A CA 1
ATOM 2014 C C . SER A 1 277 ? 18.698 -2.958 25.983 1.00 36.93 233 SER A C 1
ATOM 2015 O O . SER A 1 277 ? 18.055 -4.005 25.974 1.00 31.55 233 SER A O 1
ATOM 2018 N N . ASP A 1 278 ? 18.931 -2.274 24.867 1.00 20.24 234 ASP A N 1
ATOM 2019 C CA . ASP A 1 278 ? 18.310 -2.779 23.661 1.00 23.51 234 ASP A CA 1
ATOM 2020 C C . ASP A 1 278 ? 18.767 -4.109 23.118 1.00 40.89 234 ASP A C 1
ATOM 2021 O O . ASP A 1 278 ? 18.092 -4.600 22.223 1.00 44.77 234 ASP A O 1
ATOM 2026 N N . ILE A 1 279 ? 19.953 -4.600 23.486 1.00 32.52 235 ILE A N 1
ATOM 2027 C CA . ILE A 1 279 ? 20.434 -5.850 22.910 1.00 29.30 235 ILE A CA 1
ATOM 2028 C C . ILE A 1 279 ? 20.186 -7.030 23.822 1.00 24.39 235 ILE A C 1
ATOM 2029 O O . ILE A 1 279 ? 20.532 -8.159 23.470 1.00 32.12 235 ILE A O 1
ATOM 2034 N N . GLY A 1 280 ? 19.607 -6.729 24.992 1.00 31.53 236 GLY A N 1
ATOM 2035 C CA . GLY A 1 280 ? 19.231 -7.723 25.977 1.00 27.34 236 GLY A CA 1
ATOM 2036 C C . GLY A 1 280 ? 20.356 -8.174 26.872 1.00 39.56 236 GLY A C 1
ATOM 2037 O O . GLY A 1 280 ? 20.421 -9.316 27.284 1.00 31.11 236 GLY A O 1
ATOM 2038 N N . ALA A 1 281 ? 21.275 -7.305 27.203 1.00 39.12 237 ALA A N 1
ATOM 2039 C CA . ALA A 1 281 ? 22.379 -7.800 28.018 1.00 38.22 237 ALA A CA 1
ATOM 2040 C C . ALA A 1 281 ? 22.216 -7.542 29.488 1.00 44.17 237 ALA A C 1
ATOM 2041 O O . ALA A 1 281 ? 21.811 -6.488 29.891 1.00 43.11 237 ALA A O 1
ATOM 2043 N N . SER A 1 282 ? 22.704 -8.407 30.309 1.00 31.67 238 SER A N 1
ATOM 2044 C CA . SER A 1 282 ? 22.603 -8.107 31.707 1.00 30.74 238 SER A CA 1
ATOM 2045 C C . SER A 1 282 ? 23.946 -8.330 32.337 1.00 40.43 238 SER A C 1
ATOM 2046 O O . SER A 1 282 ? 24.645 -9.185 31.826 1.00 47.95 238 SER A O 1
ATOM 2049 N N . GLU A 1 283 ? 24.269 -7.630 33.441 1.00 42.79 239 GLU A N 1
ATOM 2050 C CA . GLU A 1 283 ? 25.531 -7.811 34.164 1.00 52.29 239 GLU A CA 1
ATOM 2051 C C . GLU A 1 283 ? 25.466 -8.886 35.251 1.00 49.22 239 GLU A C 1
ATOM 2052 O O . GLU A 1 283 ? 24.585 -8.810 36.105 1.00 59.26 239 GLU A O 1
ATOM 2054 N N . ASN A 1 284 ? 26.424 -9.848 35.236 1.00 54.93 240 ASN A N 1
ATOM 2055 C CA . ASN A 1 284 ? 26.594 -10.969 36.201 1.00 49.42 240 ASN A CA 1
ATOM 2056 C C . ASN A 1 284 ? 27.531 -10.582 37.377 1.00 48.51 240 ASN A C 1
ATOM 2057 O O . ASN A 1 284 ? 28.078 -9.472 37.342 1.00 57.48 240 ASN A O 1
ATOM 2062 N N . SER A 1 285 ? 27.787 -11.510 38.359 1.00 51.12 241 SER A N 1
ATOM 2063 C CA . SER A 1 285 ? 28.693 -11.262 39.514 1.00 53.71 241 SER A CA 1
ATOM 2064 C C . SER A 1 285 ? 30.087 -10.810 39.127 1.00 60.57 241 SER A C 1
ATOM 2065 O O . SER A 1 285 ? 30.611 -9.780 39.581 1.00 52.14 241 SER A O 1
ATOM 2067 N N . ASP A 1 286 ? 30.713 -11.611 38.266 1.00 65.58 242 ASP A N 1
ATOM 2068 C CA . ASP A 1 286 ? 32.045 -11.271 37.825 1.00 55.01 242 ASP A CA 1
ATOM 2069 C C . ASP A 1 286 ? 32.073 -10.001 37.008 1.00 50.12 242 ASP A C 1
ATOM 2070 O O . ASP A 1 286 ? 33.097 -9.632 36.447 1.00 72.05 242 ASP A O 1
ATOM 2072 N N . GLY A 1 287 ? 30.915 -9.337 36.987 1.00 55.22 243 GLY A N 1
ATOM 2073 C CA . GLY A 1 287 ? 30.691 -8.055 36.344 1.00 58.15 243 GLY A CA 1
ATOM 2074 C C . GLY A 1 287 ? 30.932 -8.042 34.841 1.00 64.07 243 GLY A C 1
ATOM 2075 O O . GLY A 1 287 ? 31.805 -7.287 34.369 1.00 68.40 243 GLY A O 1
ATOM 2076 N N . GLU A 1 288 ? 30.149 -8.886 34.133 1.00 49.12 244 GLU A N 1
ATOM 2077 C CA . GLU A 1 288 ? 30.187 -9.001 32.680 1.00 53.25 244 GLU A CA 1
ATOM 2078 C C . GLU A 1 288 ? 28.782 -8.784 32.206 1.00 42.17 244 GLU A C 1
ATOM 2079 O O . GLU A 1 288 ? 27.847 -9.026 32.978 1.00 47.30 244 GLU A O 1
ATOM 2085 N N . MET A 1 289 ? 28.663 -8.352 30.944 1.00 29.48 245 MET A N 1
ATOM 2086 C CA . MET A 1 289 ? 27.377 -8.177 30.324 1.00 39.72 245 MET A CA 1
ATOM 2087 C C . MET A 1 289 ? 27.136 -9.355 29.414 1.00 36.86 245 MET A C 1
ATOM 2088 O O . MET A 1 289 ? 27.514 -9.330 28.256 1.00 31.39 245 MET A O 1
ATOM 2093 N N . VAL A 1 290 ? 26.539 -10.401 29.948 1.00 36.67 246 VAL A N 1
ATOM 2094 C CA . VAL A 1 290 ? 26.185 -11.574 29.165 1.00 29.01 246 VAL A CA 1
ATOM 2095 C C . VAL A 1 290 ? 24.906 -11.324 28.354 1.00 28.97 246 VAL A C 1
ATOM 2096 O O . VAL A 1 290 ? 24.017 -10.534 28.704 1.00 35.25 246 VAL A O 1
ATOM 2100 N N . ILE A 1 291 ? 24.815 -12.026 27.249 1.00 30.79 247 ILE A N 1
ATOM 2101 C CA . ILE A 1 291 ? 23.656 -11.997 26.397 1.00 28.26 247 ILE A CA 1
ATOM 2102 C C . ILE A 1 291 ? 23.458 -13.464 26.034 1.00 33.26 247 ILE A C 1
ATOM 2103 O O . ILE A 1 291 ? 24.429 -14.227 26.028 1.00 23.65 247 ILE A O 1
ATOM 2108 N N . SER A 1 292 ? 22.241 -13.889 25.704 1.00 23.36 248 SER A N 1
ATOM 2109 C CA . SER A 1 292 ? 22.039 -15.297 25.305 1.00 17.97 248 SER A CA 1
ATOM 2110 C C . SER A 1 292 ? 22.566 -15.479 23.865 1.00 27.70 248 SER A C 1
ATOM 2111 O O . SER A 1 292 ? 22.220 -14.725 22.962 1.00 21.19 248 SER A O 1
ATOM 2114 N N . CYS A 1 293 ? 23.414 -16.464 23.649 1.00 18.04 249 CYS A N 1
ATOM 2115 C CA . CYS A 1 293 ? 23.943 -16.691 22.331 1.00 26.83 249 CYS A CA 1
ATOM 2116 C C . CYS A 1 293 ? 22.845 -16.996 21.348 1.00 27.17 249 CYS A C 1
ATOM 2117 O O . CYS A 1 293 ? 22.964 -16.785 20.143 1.00 22.65 249 CYS A O 1
ATOM 2120 N N . SER A 1 294 ? 21.779 -17.594 21.862 1.00 29.57 250 SER A N 1
ATOM 2121 C CA . SER A 1 294 ? 20.696 -17.996 20.983 1.00 15.45 250 SER A CA 1
ATOM 2122 C C . SER A 1 294 ? 19.900 -16.832 20.424 1.00 13.17 250 SER A C 1
ATOM 2123 O O . SER A 1 294 ? 19.206 -16.966 19.427 1.00 27.36 250 SER A O 1
ATOM 2126 N N . SER A 1 295 ? 20.025 -15.681 21.061 1.00 18.94 251 SER A N 1
ATOM 2127 C CA . SER A 1 295 ? 19.317 -14.514 20.639 1.00 21.73 251 SER A CA 1
ATOM 2128 C C . SER A 1 295 ? 20.019 -13.676 19.555 1.00 38.03 251 SER A C 1
ATOM 2129 O O . SER A 1 295 ? 19.469 -12.663 19.156 1.00 32.78 251 SER A O 1
ATOM 2132 N N . ILE A 1 296 ? 21.210 -14.074 19.062 1.00 26.29 252 ILE A N 1
ATOM 2133 C CA . ILE A 1 296 ? 22.004 -13.302 18.089 1.00 27.04 252 ILE A CA 1
ATOM 2134 C C . ILE A 1 296 ? 21.323 -12.944 16.778 1.00 25.57 252 ILE A C 1
ATOM 2135 O O . ILE A 1 296 ? 21.411 -11.833 16.275 1.00 34.13 252 ILE A O 1
ATOM 2140 N N . ASP A 1 297 ? 20.628 -13.886 16.211 1.00 36.27 253 ASP A N 1
ATOM 2141 C CA . ASP A 1 297 ? 20.019 -13.625 14.943 1.00 20.52 253 ASP A CA 1
ATOM 2142 C C . ASP A 1 297 ? 18.935 -12.599 14.954 1.00 23.72 253 ASP A C 1
ATOM 2143 O O . ASP A 1 297 ? 18.549 -12.148 13.890 1.00 40.39 253 ASP A O 1
ATOM 2146 N N . SER A 1 298 ? 18.484 -12.184 16.123 1.00 35.49 254 SER A N 1
ATOM 2147 C CA . SER A 1 298 ? 17.400 -11.230 16.161 1.00 41.76 254 SER A CA 1
ATOM 2148 C C . SER A 1 298 ? 17.799 -9.794 16.457 1.00 46.50 254 SER A C 1
ATOM 2149 O O . SER A 1 298 ? 16.934 -8.945 16.736 1.00 48.51 254 SER A O 1
ATOM 2152 N N . LEU A 1 299 ? 19.107 -9.549 16.466 1.00 24.63 255 LEU A N 1
ATOM 2153 C CA . LEU A 1 299 ? 19.648 -8.221 16.752 1.00 30.58 255 LEU A CA 1
ATOM 2154 C C . LEU A 1 299 ? 19.913 -7.448 15.484 1.00 15.25 255 LEU A C 1
ATOM 2155 O O . LEU A 1 299 ? 20.071 -7.985 14.404 1.00 25.86 255 LEU A O 1
ATOM 2160 N N . PRO A 1 300 ? 19.926 -6.155 15.645 1.00 15.19 256 PRO A N 1
ATOM 2161 C CA . PRO A 1 300 ? 20.091 -5.234 14.562 1.00 27.59 256 PRO A CA 1
ATOM 2162 C C . PRO A 1 300 ? 21.555 -4.882 14.440 1.00 41.67 256 PRO A C 1
ATOM 2163 O O . PRO A 1 300 ? 22.314 -4.987 15.391 1.00 24.05 256 PRO A O 1
ATOM 2167 N N . ASP A 1 301 ? 21.964 -4.370 13.299 1.00 25.53 257 ASP A N 1
ATOM 2168 C CA . ASP A 1 301 ? 23.334 -3.910 13.140 1.00 20.87 257 ASP A CA 1
ATOM 2169 C C . ASP A 1 301 ? 23.473 -2.504 13.706 1.00 28.90 257 ASP A C 1
ATOM 2170 O O . ASP A 1 301 ? 22.501 -1.782 13.850 1.00 28.78 257 ASP A O 1
ATOM 2175 N N . ILE A 1 302 ? 24.695 -2.105 14.017 1.00 23.06 258 ILE A N 1
ATOM 2176 C CA . ILE A 1 302 ? 25.036 -0.759 14.442 1.00 27.82 258 ILE A CA 1
ATOM 2177 C C . ILE A 1 302 ? 25.973 -0.222 13.375 1.00 25.76 258 ILE A C 1
ATOM 2178 O O . ILE A 1 302 ? 26.828 -0.952 12.861 1.00 21.69 258 ILE A O 1
ATOM 2183 N N . VAL A 1 303 ? 25.753 1.018 12.975 1.00 18.78 259 VAL A N 1
ATOM 2184 C CA . VAL A 1 303 ? 26.520 1.563 11.881 1.00 25.87 259 VAL A CA 1
ATOM 2185 C C . VAL A 1 303 ? 27.272 2.796 12.251 1.00 26.66 259 VAL A C 1
ATOM 2186 O O . VAL A 1 303 ? 26.680 3.657 12.833 1.00 23.58 259 VAL A O 1
ATOM 2190 N N . PHE A 1 304 ? 28.563 2.869 11.922 1.00 25.65 260 PHE A N 1
ATOM 2191 C CA . PHE A 1 304 ? 29.418 4.030 12.153 1.00 17.40 260 PHE A CA 1
ATOM 2192 C C . PHE A 1 304 ? 29.631 4.676 10.833 1.00 17.22 260 PHE A C 1
ATOM 2193 O O . PHE A 1 304 ? 29.918 3.988 9.858 1.00 22.54 260 PHE A O 1
ATOM 2201 N N . THR A 1 305 ? 29.429 5.966 10.774 1.00 15.13 261 THR A N 1
ATOM 2202 C CA . THR A 1 305 ? 29.665 6.614 9.498 1.00 25.52 261 THR A CA 1
ATOM 2203 C C . THR A 1 305 ? 30.915 7.443 9.634 1.00 31.32 261 THR A C 1
ATOM 2204 O O . THR A 1 305 ? 30.996 8.221 10.603 1.00 21.75 261 THR A O 1
ATOM 2208 N N . ILE A 1 306 ? 31.888 7.209 8.725 1.00 22.85 262 ILE A N 1
ATOM 2209 C CA . ILE A 1 306 ? 33.191 7.875 8.802 1.00 34.91 262 ILE A CA 1
ATOM 2210 C C . ILE A 1 306 ? 33.508 8.494 7.460 1.00 26.95 262 ILE A C 1
ATOM 2211 O O . ILE A 1 306 ? 33.534 7.782 6.438 1.00 26.94 262 ILE A O 1
ATOM 2216 N N . ASP A 1 307 ? 33.709 9.809 7.479 1.00 22.75 263 ASP A N 1
ATOM 2217 C CA . ASP A 1 307 ? 33.986 10.509 6.255 1.00 20.72 263 ASP A CA 1
ATOM 2218 C C . ASP A 1 307 ? 32.957 10.160 5.217 1.00 28.16 263 ASP A C 1
ATOM 2219 O O . ASP A 1 307 ? 33.321 9.884 4.103 1.00 34.52 263 ASP A O 1
ATOM 2224 N N . GLY A 1 308 ? 31.703 10.054 5.619 1.00 39.13 264 GLY A N 1
ATOM 2225 C CA . GLY A 1 308 ? 30.596 9.785 4.713 1.00 27.44 264 GLY A CA 1
ATOM 2226 C C . GLY A 1 308 ? 30.448 8.382 4.201 1.00 34.00 264 GLY A C 1
ATOM 2227 O O . GLY A 1 308 ? 29.684 8.132 3.292 1.00 33.79 264 GLY A O 1
ATOM 2228 N N . VAL A 1 309 ? 31.181 7.473 4.779 1.00 31.71 265 VAL A N 1
ATOM 2229 C CA . VAL A 1 309 ? 31.094 6.071 4.397 1.00 26.50 265 VAL A CA 1
ATOM 2230 C C . VAL A 1 309 ? 30.523 5.263 5.575 1.00 28.15 265 VAL A C 1
ATOM 2231 O O . VAL A 1 309 ? 30.835 5.511 6.761 1.00 25.41 265 VAL A O 1
ATOM 2235 N N . GLN A 1 310 ? 29.726 4.246 5.240 1.00 23.07 266 GLN A N 1
ATOM 2236 C CA . GLN A 1 310 ? 29.085 3.409 6.252 1.00 50.62 266 GLN A CA 1
ATOM 2237 C C . GLN A 1 310 ? 29.817 2.138 6.625 1.00 29.72 266 GLN A C 1
ATOM 2238 O O . GLN A 1 310 ? 30.057 1.277 5.801 1.00 32.68 266 GLN A O 1
ATOM 2244 N N . TYR A 1 311 ? 30.137 2.007 7.901 1.00 34.51 267 TYR A N 1
ATOM 2245 C CA . TYR A 1 311 ? 30.790 0.811 8.394 1.00 28.74 267 TYR A CA 1
ATOM 2246 C C . TYR A 1 311 ? 29.895 0.063 9.363 1.00 22.43 267 TYR A C 1
ATOM 2247 O O . TYR A 1 311 ? 29.908 0.343 10.579 1.00 18.29 267 TYR A O 1
ATOM 2256 N N . PRO A 1 312 ? 29.067 -0.843 8.835 1.00 32.73 268 PRO A N 1
ATOM 2257 C CA . PRO A 1 312 ? 28.167 -1.599 9.717 1.00 25.39 268 PRO A CA 1
ATOM 2258 C C . PRO A 1 312 ? 28.870 -2.733 10.462 1.00 33.90 268 PRO A C 1
ATOM 2259 O O . PRO A 1 312 ? 29.778 -3.418 9.957 1.00 25.92 268 PRO A O 1
ATOM 2263 N N . LEU A 1 313 ? 28.399 -2.948 11.680 1.00 20.03 269 LEU A N 1
ATOM 2264 C CA . LEU A 1 313 ? 28.833 -4.063 12.483 1.00 18.47 269 LEU A CA 1
ATOM 2265 C C . LEU A 1 313 ? 27.610 -4.901 12.779 1.00 26.39 269 LEU A C 1
ATOM 2266 O O . LEU A 1 313 ? 26.654 -4.447 13.400 1.00 20.32 269 LEU A O 1
ATOM 2271 N N . SER A 1 314 ? 27.658 -6.138 12.347 1.00 27.25 270 SER A N 1
ATOM 2272 C CA . SER A 1 314 ? 26.575 -7.073 12.567 1.00 41.99 270 SER A CA 1
ATOM 2273 C C . SER A 1 314 ? 26.685 -7.666 13.986 1.00 29.31 270 SER A C 1
ATOM 2274 O O . SER A 1 314 ? 27.748 -7.611 14.628 1.00 23.29 270 SER A O 1
ATOM 2277 N N . PRO A 1 315 ? 25.597 -8.244 14.493 1.00 29.53 271 PRO A N 1
ATOM 2278 C CA . PRO A 1 315 ? 25.611 -8.794 15.855 1.00 17.65 271 PRO A CA 1
ATOM 2279 C C . PRO A 1 315 ? 26.689 -9.853 16.065 1.00 18.50 271 PRO A C 1
ATOM 2280 O O . PRO A 1 315 ? 27.307 -10.067 17.149 1.00 24.09 271 PRO A O 1
ATOM 2284 N N . SER A 1 316 ? 26.925 -10.563 14.989 1.00 24.81 272 SER A N 1
ATOM 2285 C CA . SER A 1 316 ? 27.925 -11.572 15.099 1.00 22.57 272 SER A CA 1
ATOM 2286 C C . SER A 1 316 ? 29.278 -10.946 15.412 1.00 21.05 272 SER A C 1
ATOM 2287 O O . SER A 1 316 ? 30.111 -11.550 16.097 1.00 37.43 272 SER A O 1
ATOM 2290 N N . ALA A 1 317 ? 29.438 -9.685 14.967 1.00 21.71 273 ALA A N 1
ATOM 2291 C CA . ALA A 1 317 ? 30.673 -8.931 15.190 1.00 21.05 273 ALA A CA 1
ATOM 2292 C C . ALA A 1 317 ? 30.816 -8.351 16.601 1.00 37.39 273 ALA A C 1
ATOM 2293 O O . ALA A 1 317 ? 31.894 -8.475 17.198 1.00 27.07 273 ALA A O 1
ATOM 2295 N N . TYR A 1 318 ? 29.732 -7.711 17.091 1.00 22.63 274 TYR A N 1
ATOM 2296 C CA . TYR A 1 318 ? 29.714 -7.029 18.376 1.00 10.08 274 TYR A CA 1
ATOM 2297 C C . TYR A 1 318 ? 29.460 -7.838 19.608 1.00 14.00 274 TYR A C 1
ATOM 2298 O O . TYR A 1 318 ? 29.469 -7.337 20.744 1.00 25.27 274 TYR A O 1
ATOM 2307 N N . ILE A 1 319 ? 29.262 -9.102 19.373 1.00 18.96 275 ILE A N 1
ATOM 2308 C CA . ILE A 1 319 ? 29.037 -10.014 20.458 1.00 28.45 275 ILE A CA 1
ATOM 2309 C C . ILE A 1 319 ? 30.105 -11.078 20.383 1.00 23.34 275 ILE A C 1
ATOM 2310 O O . ILE A 1 319 ? 30.328 -11.705 19.347 1.00 26.76 275 ILE A O 1
ATOM 2315 N N . LEU A 1 320 ? 30.778 -11.206 21.507 1.00 19.15 276 LEU A N 1
ATOM 2316 C CA . LEU A 1 320 ? 31.871 -12.116 21.664 1.00 24.56 276 LEU A CA 1
ATOM 2317 C C . LEU A 1 320 ? 31.415 -13.491 22.090 1.00 25.80 276 LEU A C 1
ATOM 2318 O O . LEU A 1 320 ? 30.660 -13.640 23.051 1.00 27.78 276 LEU A O 1
ATOM 2323 N N . GLN A 1 321 ? 31.866 -14.507 21.357 1.00 31.09 277 GLN A N 1
ATOM 2324 C CA . GLN A 1 321 ? 31.470 -15.862 21.710 1.00 26.37 277 GLN A CA 1
ATOM 2325 C C . GLN A 1 321 ? 32.617 -16.761 22.076 1.00 38.27 277 GLN A C 1
ATOM 2326 O O . GLN A 1 321 ? 33.439 -17.105 21.224 1.00 38.53 277 GLN A O 1
ATOM 2332 N N . ASP A 1 322 ? 32.628 -17.096 23.376 1.00 40.38 278 ASP A N 1
ATOM 2333 C CA . ASP A 1 322 ? 33.630 -17.924 24.044 1.00 43.23 278 ASP A CA 1
ATOM 2334 C C . ASP A 1 322 ? 33.151 -19.325 24.472 1.00 71.53 278 ASP A C 1
ATOM 2335 O O . ASP A 1 322 ? 32.409 -20.035 23.767 1.00 66.22 278 ASP A O 1
ATOM 2336 N N . ASP A 1 323 ? 33.674 -19.749 25.632 1.00 71.89 279 ASP A N 1
ATOM 2337 C CA . ASP A 1 323 ? 33.398 -21.053 26.239 1.00 60.96 279 ASP A CA 1
ATOM 2338 C C . ASP A 1 323 ? 32.449 -20.844 27.383 1.00 65.05 279 ASP A C 1
ATOM 2339 O O . ASP A 1 323 ? 32.761 -20.107 28.320 1.00 66.90 279 ASP A O 1
ATOM 2341 N N . ASP A 1 324 ? 31.300 -21.482 27.322 1.00 72.22 280 ASP A N 1
ATOM 2342 C CA . ASP A 1 324 ? 30.363 -21.236 28.381 1.00 57.33 280 ASP A CA 1
ATOM 2343 C C . ASP A 1 324 ? 29.749 -19.838 28.217 1.00 66.06 280 ASP A C 1
ATOM 2344 O O . ASP A 1 324 ? 29.083 -19.392 29.149 1.00 88.06 280 ASP A O 1
ATOM 2345 N N . SER A 1 325 ? 29.928 -19.114 27.064 1.00 50.77 281 SER A N 1
ATOM 2346 C CA . SER A 1 325 ? 29.258 -17.801 27.016 1.00 37.63 281 SER A CA 1
ATOM 2347 C C . SER A 1 325 ? 29.300 -16.826 25.812 1.00 45.77 281 SER A C 1
ATOM 2348 O O . SER A 1 325 ? 30.189 -16.753 24.976 1.00 54.49 281 SER A O 1
ATOM 2349 N N . CYS A 1 326 ? 28.276 -15.991 25.741 1.00 23.65 282 CYS A N 1
ATOM 2350 C CA . CYS A 1 326 ? 28.251 -14.883 24.807 1.00 34.76 282 CYS A CA 1
ATOM 2351 C C . CYS A 1 326 ? 28.274 -13.629 25.634 1.00 30.52 282 CYS A C 1
ATOM 2352 O O . CYS A 1 326 ? 27.526 -13.483 26.605 1.00 24.25 282 CYS A O 1
ATOM 2355 N N . THR A 1 327 ? 29.148 -12.719 25.250 1.00 23.44 283 THR A N 1
ATOM 2356 C CA . THR A 1 327 ? 29.235 -11.457 25.954 1.00 19.24 283 THR A CA 1
ATOM 2357 C C . THR A 1 327 ? 29.187 -10.246 24.991 1.00 21.64 283 THR A C 1
ATOM 2358 O O . THR A 1 327 ? 29.557 -10.304 23.793 1.00 24.22 283 THR A O 1
ATOM 2362 N N . SER A 1 328 ? 28.661 -9.145 25.543 1.00 20.67 284 SER A N 1
ATOM 2363 C CA . SER A 1 328 ? 28.509 -7.876 24.864 1.00 16.50 284 SER A CA 1
ATOM 2364 C C . SER A 1 328 ? 29.864 -7.275 24.483 1.00 37.64 284 SER A C 1
ATOM 2365 O O . SER A 1 328 ? 30.722 -7.122 25.331 1.00 20.06 284 SER A O 1
ATOM 2368 N N . GLY A 1 329 ? 30.056 -6.861 23.241 1.00 21.71 285 GLY A N 1
ATOM 2369 C CA . GLY A 1 329 ? 31.319 -6.221 22.899 1.00 13.71 285 GLY A CA 1
ATOM 2370 C C . GLY A 1 329 ? 31.344 -4.716 23.187 1.00 24.70 285 GLY A C 1
ATOM 2371 O O . GLY A 1 329 ? 32.156 -3.999 22.637 1.00 21.85 285 GLY A O 1
ATOM 2372 N N . PHE A 1 330 ? 30.447 -4.207 24.038 1.00 17.13 286 PHE A N 1
ATOM 2373 C CA . PHE A 1 330 ? 30.392 -2.778 24.356 1.00 22.26 286 PHE A CA 1
ATOM 2374 C C . PHE A 1 330 ? 30.793 -2.459 25.781 1.00 32.22 286 PHE A C 1
ATOM 2375 O O . PHE A 1 330 ? 30.537 -3.258 26.688 1.00 23.66 286 PHE A O 1
ATOM 2383 N N . GLU A 1 331 ? 31.336 -1.264 26.024 1.00 14.51 287 GLU A N 1
ATOM 2384 C CA . GLU A 1 331 ? 31.719 -0.983 27.396 1.00 13.80 287 GLU A CA 1
ATOM 2385 C C . GLU A 1 331 ? 31.625 0.502 27.593 1.00 16.41 287 GLU A C 1
ATOM 2386 O O . GLU A 1 331 ? 31.757 1.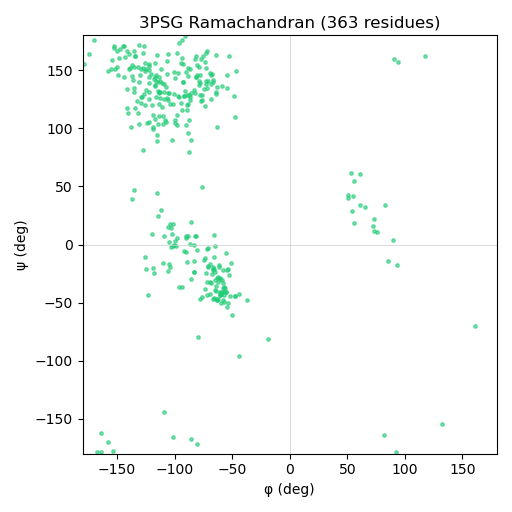211 26.618 1.00 16.28 287 GLU A O 1
ATOM 2392 N N . GLY A 1 332 ? 31.343 1.007 28.793 1.00 19.07 288 GLY A N 1
ATOM 2393 C CA . GLY A 1 332 ? 31.253 2.461 28.921 1.00 19.79 288 GLY A CA 1
ATOM 2394 C C . GLY A 1 332 ? 32.432 3.122 29.633 1.00 19.14 288 GLY A C 1
ATOM 2395 O O . GLY A 1 332 ? 33.184 2.488 30.348 1.00 25.17 288 GLY A O 1
ATOM 2396 N N . MET A 1 333 ? 32.550 4.434 29.470 1.00 15.77 289 MET A N 1
ATOM 2397 C CA . MET A 1 333 ? 33.590 5.211 30.139 1.00 24.69 289 MET A CA 1
ATOM 2398 C C . MET A 1 333 ? 33.061 6.597 30.418 1.00 27.21 289 MET A C 1
ATOM 2399 O O . MET A 1 333 ? 32.087 7.008 29.799 1.00 24.08 289 MET A O 1
ATOM 2404 N N . ASP A 1 334 ? 33.683 7.303 31.350 1.00 29.35 290 ASP A N 1
ATOM 2405 C CA . ASP A 1 334 ? 33.259 8.650 31.663 1.00 23.99 290 ASP A CA 1
ATOM 2406 C C . ASP A 1 334 ? 34.370 9.587 31.273 1.00 35.94 290 ASP A C 1
ATOM 2407 O O . ASP A 1 334 ? 35.389 9.637 31.962 1.00 35.57 290 ASP A O 1
ATOM 2412 N N . VAL A 1 335 ? 34.197 10.277 30.145 1.00 31.34 291 VAL A N 1
ATOM 2413 C CA . VAL A 1 335 ? 35.197 11.202 29.601 1.00 36.92 291 VAL A CA 1
ATOM 2414 C C . VAL A 1 335 ? 35.123 12.541 30.295 1.00 32.97 291 VAL A C 1
ATOM 2415 O O . VAL A 1 335 ? 34.027 12.999 30.576 1.00 48.38 291 VAL A O 1
ATOM 2419 N N . PRO A 1 336 ? 36.259 13.197 30.513 1.00 49.73 292 PRO A N 1
ATOM 2420 C CA . PRO A 1 336 ? 36.231 14.479 31.171 1.00 49.49 292 PRO A CA 1
ATOM 2421 C C . PRO A 1 336 ? 35.331 15.526 30.536 1.00 43.35 292 PRO A C 1
ATOM 2422 O O . PRO A 1 336 ? 35.189 15.616 29.313 1.00 39.63 292 PRO A O 1
ATOM 2426 N N . THR A 1 337 ? 34.781 16.328 31.456 1.00 65.60 293 THR A N 1
ATOM 2427 C CA . THR A 1 337 ? 33.912 17.487 31.294 1.00 49.17 293 THR A CA 1
ATOM 2428 C C . THR A 1 337 ? 33.971 18.068 29.908 1.00 59.20 293 THR A C 1
ATOM 2429 O O . THR A 1 337 ? 33.110 17.872 29.052 1.00 68.41 293 THR A O 1
ATOM 2431 N N . SER A 1 338 ? 35.022 18.846 29.760 1.00 38.89 294 SER A N 1
ATOM 2432 C CA . SER A 1 338 ? 35.283 19.581 28.560 1.00 46.71 294 SER A CA 1
ATOM 2433 C C . SER A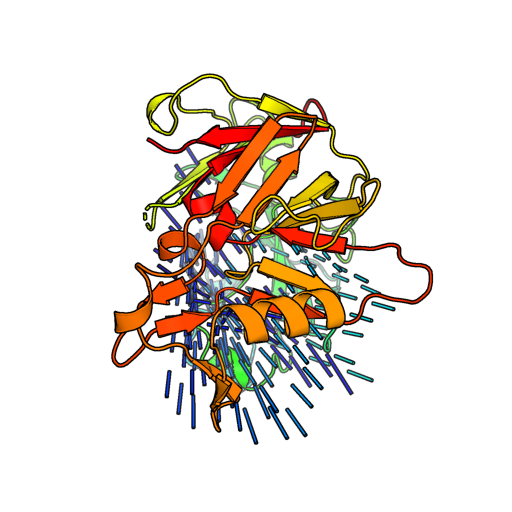 1 338 ? 35.694 18.662 27.464 1.00 48.11 294 SER A C 1
ATOM 2434 O O . SER A 1 338 ? 36.063 19.073 26.374 1.00 59.67 294 SER A O 1
ATOM 2437 N N . SER A 1 339 ? 35.809 17.417 27.755 1.00 48.86 295 SER A N 1
ATOM 2438 C CA . SER A 1 339 ? 36.216 16.688 26.607 1.00 36.66 295 SER A CA 1
ATOM 2439 C C . SER A 1 339 ? 34.930 16.462 25.782 1.00 56.56 295 SER A C 1
ATOM 2440 O O . SER A 1 339 ? 33.825 16.376 26.325 1.00 51.26 295 SER A O 1
ATOM 2443 N N . GLY A 1 340 ? 34.979 16.445 24.464 1.00 44.71 296 GLY A N 1
ATOM 2444 C CA . GLY A 1 340 ? 33.721 16.193 23.784 1.00 36.69 296 GLY A CA 1
ATOM 2445 C C . GLY A 1 340 ? 33.462 14.694 23.787 1.00 30.33 296 GLY A C 1
ATOM 2446 O O . GLY A 1 340 ? 34.199 13.929 24.427 1.00 30.95 296 GLY A O 1
ATOM 2447 N N . GLU A 1 341 ? 32.426 14.290 23.055 1.00 23.27 297 GLU A N 1
ATOM 2448 C CA . GLU A 1 341 ? 32.052 12.891 22.940 1.00 12.95 297 GLU A CA 1
ATOM 2449 C C . GLU A 1 341 ? 33.188 12.110 22.251 1.00 25.20 297 GLU A C 1
ATOM 2450 O O . GLU A 1 341 ? 33.685 12.532 21.190 1.00 22.04 297 GLU A O 1
ATOM 2456 N N . LEU A 1 342 ? 33.584 10.980 22.850 1.00 29.20 298 LEU A N 1
ATOM 2457 C CA . LEU A 1 342 ? 34.676 10.148 22.352 1.00 20.01 298 LEU A CA 1
ATOM 2458 C C . LEU A 1 342 ? 34.326 8.662 22.365 1.00 17.38 298 LEU A C 1
ATOM 2459 O O . LEU A 1 342 ? 33.862 8.097 23.359 1.00 24.22 298 LEU A O 1
ATOM 2464 N N . TRP A 1 343 ? 34.574 8.001 21.247 1.00 11.35 299 TRP A N 1
ATOM 2465 C CA . TRP A 1 343 ? 34.375 6.578 21.144 1.00 9.38 299 TRP A CA 1
ATOM 2466 C C . TRP A 1 343 ? 35.695 5.871 20.899 1.00 24.49 299 TRP A C 1
ATOM 2467 O O . TRP A 1 343 ? 36.584 6.322 20.177 1.00 22.26 299 TRP A O 1
ATOM 2478 N N . ILE A 1 344 ? 35.810 4.703 21.444 1.00 16.33 300 ILE A N 1
ATOM 2479 C CA . ILE A 1 344 ? 36.986 3.981 21.135 1.00 18.28 300 ILE A CA 1
ATOM 2480 C C . ILE A 1 344 ? 36.700 2.708 20.301 1.00 21.15 300 ILE A C 1
ATOM 2481 O O . ILE A 1 344 ? 35.950 1.790 20.693 1.00 18.77 300 ILE A O 1
ATOM 2486 N N . LEU A 1 345 ? 37.305 2.654 19.100 1.00 20.58 301 LEU A N 1
ATOM 2487 C CA . LEU A 1 345 ? 37.186 1.523 18.178 1.00 16.46 301 LEU A CA 1
ATOM 2488 C C . LEU A 1 345 ? 38.292 0.449 18.419 1.00 27.36 301 LEU A C 1
ATOM 2489 O O . LEU A 1 345 ? 39.433 0.591 17.994 1.00 22.34 301 LEU A O 1
ATOM 2494 N N . GLY A 1 346 ? 37.942 -0.662 19.062 1.00 19.86 302 GLY A N 1
ATOM 2495 C CA . GLY A 1 346 ? 38.848 -1.755 19.413 1.00 9.39 302 GLY A CA 1
ATOM 2496 C C . GLY A 1 346 ? 38.701 -2.913 18.452 1.00 10.96 302 GLY A C 1
ATOM 2497 O O . GLY A 1 346 ? 38.191 -2.701 17.370 1.00 20.59 302 GLY A O 1
ATOM 2498 N N . ASP A 1 347 ? 39.231 -4.097 18.806 1.00 15.26 303 ASP A N 1
ATOM 2499 C CA . ASP A 1 347 ? 39.183 -5.301 17.969 1.00 25.28 303 ASP A CA 1
ATOM 2500 C C . ASP A 1 347 ? 37.888 -5.628 17.294 1.00 29.78 303 ASP A C 1
ATOM 2501 O O . ASP A 1 347 ? 37.890 -6.139 16.172 1.00 22.88 303 ASP A O 1
ATOM 2506 N N . VAL A 1 348 ? 36.804 -5.475 18.028 1.00 17.90 304 VAL A N 1
ATOM 2507 C CA . VAL A 1 348 ? 35.514 -5.771 17.452 1.00 23.87 304 VAL A CA 1
ATOM 2508 C C . VAL A 1 348 ? 35.397 -5.117 16.063 1.00 14.02 304 VAL A C 1
ATOM 2509 O O . VAL A 1 348 ? 34.957 -5.727 15.090 1.00 24.95 304 VAL A O 1
ATOM 2513 N N . PHE A 1 349 ? 35.832 -3.858 15.971 1.00 18.92 305 PHE A N 1
ATOM 2514 C CA . PHE A 1 349 ? 35.739 -3.113 14.731 1.00 11.78 305 PHE A CA 1
ATOM 2515 C C . PHE A 1 349 ? 36.806 -3.525 13.712 1.00 21.86 305 PHE A C 1
ATOM 2516 O O . PHE A 1 349 ? 36.515 -3.689 12.516 1.00 14.29 305 PHE A O 1
ATOM 2524 N N . ILE A 1 350 ? 38.055 -3.651 14.196 1.00 16.73 306 ILE A N 1
ATOM 2525 C CA . ILE A 1 350 ? 39.198 -3.997 13.342 1.00 25.15 306 ILE A CA 1
ATOM 2526 C C . ILE A 1 350 ? 39.065 -5.388 12.724 1.00 24.54 306 ILE A C 1
ATOM 2527 O O . ILE A 1 350 ? 39.403 -5.651 11.569 1.00 19.38 306 ILE A O 1
ATOM 2532 N N . ARG A 1 351 ? 38.494 -6.305 13.474 1.00 19.54 307 ARG A N 1
ATOM 2533 C CA . ARG A 1 351 ? 38.267 -7.638 12.960 1.00 13.17 307 ARG A CA 1
ATOM 2534 C C . ARG A 1 351 ? 37.407 -7.599 11.684 1.00 18.98 307 ARG A C 1
ATOM 2535 O O . ARG A 1 351 ? 37.458 -8.502 10.893 1.00 23.50 307 ARG A O 1
ATOM 2543 N N . GLN A 1 352 ? 36.645 -6.530 11.462 1.00 17.58 308 GLN A N 1
ATOM 2544 C CA . GLN A 1 352 ? 35.797 -6.428 10.266 1.00 20.88 308 GLN A CA 1
ATOM 2545 C C . GLN A 1 352 ? 36.312 -5.465 9.205 1.00 17.34 308 GLN A C 1
ATOM 2546 O O . GLN A 1 352 ? 35.911 -5.572 8.033 1.00 22.01 308 GLN A O 1
ATOM 2552 N N . TYR A 1 353 ? 37.141 -4.501 9.622 1.00 18.21 309 TYR A N 1
ATOM 2553 C CA . TYR A 1 353 ? 37.664 -3.538 8.702 1.00 12.62 309 TYR A CA 1
ATOM 2554 C C . TYR A 1 353 ? 39.177 -3.525 8.725 1.00 24.24 309 TYR A C 1
ATOM 2555 O O . TYR A 1 353 ? 39.724 -2.985 9.671 1.00 20.89 309 TYR A O 1
ATOM 2564 N N . TYR A 1 354 ? 39.864 -4.102 7.706 1.00 22.64 310 TYR A N 1
ATOM 2565 C CA . TYR A 1 354 ? 41.351 -4.060 7.614 1.00 12.78 310 TYR A CA 1
ATOM 2566 C C . TYR A 1 354 ? 41.791 -2.610 7.832 1.00 19.69 310 TYR A C 1
ATOM 2567 O O . TYR A 1 354 ? 41.215 -1.701 7.206 1.00 18.22 310 TYR A O 1
ATOM 2576 N N . THR A 1 355 ? 42.728 -2.340 8.759 1.00 17.66 311 THR A N 1
ATOM 2577 C CA . THR A 1 355 ? 43.105 -0.953 8.988 1.00 14.31 311 THR A CA 1
ATOM 2578 C C . THR A 1 355 ? 44.588 -0.655 8.644 1.00 21.56 311 THR A C 1
ATOM 2579 O O . THR A 1 355 ? 45.494 -1.418 8.986 1.00 13.02 311 THR A O 1
ATOM 2583 N N . VAL A 1 356 ? 44.807 0.477 7.992 1.00 19.19 312 VAL A N 1
ATOM 2584 C CA . VAL A 1 356 ? 46.111 0.993 7.590 1.00 12.96 312 VAL A CA 1
ATOM 2585 C C . VAL A 1 356 ? 46.428 2.252 8.365 1.00 15.32 312 VAL A C 1
ATOM 2586 O O . VAL A 1 356 ? 45.660 3.213 8.357 1.00 18.83 312 VAL A O 1
ATOM 2590 N N . PHE A 1 357 ? 47.595 2.267 9.027 1.00 19.07 313 PHE A N 1
ATOM 2591 C CA . PHE A 1 357 ? 48.060 3.425 9.765 1.00 8.36 313 PHE A CA 1
ATOM 2592 C C . PHE A 1 357 ? 49.232 4.118 9.044 1.00 25.19 313 PHE A C 1
ATOM 2593 O O . PHE A 1 357 ? 50.368 3.652 9.034 1.00 18.91 313 PHE A O 1
ATOM 2601 N N . ASP A 1 358 ? 48.935 5.237 8.450 1.00 18.49 314 ASP A N 1
ATOM 2602 C CA . ASP A 1 358 ? 49.873 5.996 7.665 1.00 36.07 314 ASP A CA 1
ATOM 2603 C C . ASP A 1 358 ? 50.518 7.192 8.347 1.00 18.43 314 ASP A C 1
ATOM 2604 O O . ASP A 1 358 ? 49.944 8.255 8.489 1.00 16.39 314 ASP A O 1
ATOM 2609 N N . ARG A 1 359 ? 51.782 7.049 8.682 1.00 17.65 315 ARG A N 1
ATOM 2610 C CA . ARG A 1 359 ? 52.507 8.128 9.330 1.00 19.21 315 ARG A CA 1
ATOM 2611 C C . ARG A 1 359 ? 53.035 9.130 8.335 1.00 20.54 315 ARG A C 1
ATOM 2612 O O . ARG A 1 359 ? 53.305 10.274 8.659 1.00 22.47 315 ARG A O 1
ATOM 2620 N N . ALA A 1 360 ? 53.222 8.726 7.100 1.00 23.53 316 ALA A N 1
ATOM 2621 C CA . ALA A 1 360 ? 53.769 9.723 6.186 1.00 32.60 316 ALA A CA 1
ATOM 2622 C C . ALA A 1 360 ? 52.761 10.805 5.916 1.00 25.85 316 ALA A C 1
ATOM 2623 O O . ALA A 1 360 ? 53.071 11.974 5.927 1.00 27.40 316 ALA A O 1
ATOM 2625 N N . ASN A 1 361 ? 51.536 10.406 5.725 1.00 17.19 317 ASN A N 1
ATOM 2626 C CA . ASN A 1 361 ? 50.516 11.392 5.474 1.00 19.50 317 ASN A CA 1
ATOM 2627 C C . ASN A 1 361 ? 49.565 11.686 6.627 1.00 28.43 317 ASN A C 1
ATOM 2628 O O . ASN A 1 361 ? 48.659 12.496 6.428 1.00 29.61 317 ASN A O 1
ATOM 2633 N N . ASN A 1 362 ? 49.739 11.060 7.814 1.00 27.46 318 ASN A N 1
ATOM 2634 C CA . ASN A 1 362 ? 48.812 11.261 8.952 1.00 18.67 318 ASN A CA 1
ATOM 2635 C C . ASN A 1 362 ? 47.347 10.946 8.600 1.00 21.15 318 ASN A C 1
ATOM 2636 O O . ASN A 1 362 ? 46.479 11.827 8.724 1.00 20.91 318 ASN A O 1
ATOM 2641 N N . LYS A 1 363 ? 47.086 9.726 8.078 1.00 22.19 319 LYS A N 1
ATOM 2642 C CA . LYS A 1 363 ? 45.719 9.311 7.723 1.00 14.22 319 LYS A CA 1
ATOM 2643 C C . LYS A 1 363 ? 45.580 7.880 8.152 1.00 24.37 319 LYS A C 1
ATOM 2644 O O . LYS A 1 363 ? 46.592 7.180 8.270 1.00 22.24 319 LYS A O 1
ATOM 2650 N N . VAL A 1 364 ? 44.327 7.428 8.232 1.00 20.20 320 VAL A N 1
ATOM 2651 C CA . VAL A 1 364 ? 43.983 6.047 8.527 1.00 18.31 320 VAL A CA 1
ATOM 2652 C C . VAL A 1 364 ? 43.230 5.543 7.302 1.00 15.66 320 VAL A C 1
ATOM 2653 O O . VAL A 1 364 ? 42.566 6.352 6.668 1.00 17.57 320 VAL A O 1
ATOM 2657 N N . GLY A 1 365 ? 43.406 4.296 6.882 1.00 9.64 321 GLY A N 1
ATOM 2658 C CA . GLY A 1 365 ? 42.692 3.854 5.721 1.00 15.70 321 GLY A CA 1
ATOM 2659 C C . GLY A 1 365 ? 41.905 2.672 6.184 1.00 19.85 321 GLY A C 1
ATOM 2660 O O . GLY A 1 365 ? 42.352 2.029 7.117 1.00 18.68 321 GLY A O 1
ATOM 2661 N N . LEU A 1 366 ? 40.738 2.411 5.584 1.00 22.87 322 LEU A N 1
ATOM 2662 C CA . LEU A 1 366 ? 39.891 1.278 6.022 1.00 22.42 322 LEU A CA 1
ATOM 2663 C C . LEU A 1 366 ? 39.193 0.627 4.876 1.00 12.11 322 LEU A C 1
ATOM 2664 O O . LEU A 1 366 ? 38.767 1.351 3.955 1.00 20.92 322 LEU A O 1
ATOM 2669 N N . ALA A 1 367 ? 39.070 -0.687 5.000 1.00 12.72 323 ALA A N 1
ATOM 2670 C CA . ALA A 1 367 ? 38.327 -1.441 4.040 1.00 13.30 323 ALA A CA 1
ATOM 2671 C C . ALA A 1 367 ? 37.890 -2.727 4.651 1.00 16.07 323 ALA A C 1
ATOM 2672 O O . ALA A 1 367 ? 38.558 -3.308 5.496 1.00 22.75 323 ALA A O 1
ATOM 2674 N N . PRO A 1 368 ? 36.737 -3.162 4.153 1.00 18.93 324 PRO A N 1
ATOM 2675 C CA . PRO A 1 368 ? 36.113 -4.386 4.561 1.00 21.72 324 PRO A CA 1
ATOM 2676 C C . PRO A 1 368 ? 37.032 -5.591 4.431 1.00 28.70 324 PRO A C 1
ATOM 2677 O O . PRO A 1 368 ? 37.664 -5.806 3.416 1.00 20.15 324 PRO A O 1
ATOM 2681 N N . VAL A 1 369 ? 37.085 -6.444 5.434 1.00 20.34 325 VAL A N 1
ATOM 2682 C CA . VAL A 1 369 ? 37.962 -7.583 5.310 1.00 21.28 325 VAL A CA 1
ATOM 2683 C C . VAL A 1 369 ? 37.539 -8.484 4.190 1.00 30.90 325 VAL A C 1
ATOM 2684 O O . VAL A 1 369 ? 36.408 -8.444 3.706 1.00 36.93 325 VAL A O 1
ATOM 2688 N N . ALA A 1 370 ? 38.508 -9.312 3.831 1.00 36.61 326 ALA A N 1
ATOM 2689 C CA . ALA A 1 370 ? 38.368 -10.406 2.891 1.00 42.06 326 ALA A CA 1
ATOM 2690 C C . ALA A 1 370 ? 38.339 -11.636 3.817 1.00 38.01 326 ALA A C 1
ATOM 2691 O O . ALA A 1 370 ? 39.127 -11.694 4.795 1.00 48.83 326 ALA A O 1
#

Foldseek 3Di:
DQKWQKDFADFLLVLCVVVVNLLVVVVPFPDFLLLLPDVPQAGPAFQAQCSNLRFATIWTKKFWAVVTFMWIAFAKLSAFAAEFAAPLQPDPLLPPGGHDYQVVHPFKAFDPDKFWDGSRRDIFIWGKIFTWMGGSNFTLHRAIHTHTHYRNHNSSNSGPGRIYQYDADLVRHTVSRHGSLVSCVVVVVAQASKWWFEVLVGIIGTNDDDPQWFDDDKAKFAQDDGTRSKGKWQFKAWANHTLDQHRIDMEGEIASHQAKEWAPVSQVVVLVVQAWDADSSGFTFDDPVCQVVGTWMWIAGPRRIDIQGSVLQWDDDDPGIGGRYYYRHHDDPPITYIYHYNSRCNAWIWMGHPVRRIIITHGTD